Protein AF-A0A2T4X0X0-F1 (afdb_monomer_lite)

Foldseek 3Di:
DVVVLVVVLVVCVVVVNVVVNVVSVVVVVVVVVVVVVVVVVVVVVVVVVVLVVVVLVLLVVLLVLLLVLLVLLVVLLVLLVLLLVLLVVPVVDQFDLVCCDDPNNPSVVCSLQDADAGARDLVSLVVVVPRPRQDVPRCPVLNVLSVVLVVLNVQLNVLSVVLVVLNVVVLVVCVVPDPCSCCCVPVVDHDPVNSCCSRPPVVSVVSSVVNSVSSLSNSQSSQVNLVSSLVSSCVSCVVSVNNPDDDPCSNLQDDDDDLVRLLVPAAKWAFPDDDPDPPDDPQFDFGIKGWDADPVRFIKMWTAHPNDIDIDTCGSNQVVQADDDPQKGWADWDADPVRDIDRDDGRRPTGIIGGPDRD

Sequence (359 aa):
MIKFFRHIRRSLINENKMGKYFKYAIGEIILVVIGILIALQINNWNEQRKMDNTTKLILKQIQLDILSNIETTEIAKEVYNERDSIFWSMKQKELTLDDFSGLKGRPFRRAIITFNNFNMTDRGFQSLKSHPGLRPGELADITKDLEILEEYSFMFNKIDQQIKDNQEKHFEYLRTNFDWFSSQYWKGEISEEELKFYAYNPRLKNFIARKSNLFREALYSGEDYVLKSKQIYKKIDEELGQKNQELPKSIYNEIDLTQSEKQAFTGTYQLHYAPPLNRIDRNSSVDSLIISLDDKSKLKYKKFVNEKIYEFDLNPIEKNLLESIDNYVRVHLSIDENGFLKLKDFIGIPYLFKKVSHD

Structure (mmCIF, N/CA/C/O backbone):
data_AF-A0A2T4X0X0-F1
#
_entry.id   AF-A0A2T4X0X0-F1
#
loop_
_atom_site.group_PDB
_atom_site.id
_atom_site.type_symbol
_atom_site.label_atom_id
_atom_site.label_alt_id
_atom_site.label_comp_id
_atom_site.label_asym_id
_atom_site.label_entity_id
_atom_site.label_seq_id
_atom_site.pdbx_PDB_ins_code
_atom_site.Cartn_x
_atom_site.Cartn_y
_atom_site.Cartn_z
_atom_site.occupancy
_atom_site.B_iso_or_equiv
_atom_site.auth_seq_id
_atom_site.auth_comp_id
_atom_site.auth_asym_id
_atom_site.auth_atom_id
_atom_site.pdbx_PDB_model_num
ATOM 1 N N . MET A 1 1 ? -23.410 7.518 60.228 1.00 59.34 1 MET A N 1
ATOM 2 C CA . MET A 1 1 ? -24.610 6.648 60.178 1.00 59.34 1 MET A CA 1
ATOM 3 C C . MET A 1 1 ? -24.604 5.505 61.198 1.00 59.34 1 MET A C 1
ATOM 5 O O . MET A 1 1 ? -25.620 5.317 61.849 1.00 59.34 1 MET A O 1
ATOM 9 N N . ILE A 1 2 ? -23.483 4.817 61.453 1.00 64.81 2 ILE A N 1
ATOM 10 C CA . ILE A 1 2 ? -23.427 3.663 62.386 1.00 64.81 2 ILE A CA 1
ATOM 11 C C . ILE A 1 2 ? -23.855 3.991 63.835 1.00 64.81 2 ILE A C 1
ATOM 13 O O . ILE A 1 2 ? -24.514 3.183 64.482 1.00 64.81 2 ILE A O 1
ATOM 17 N N . LYS A 1 3 ? -23.538 5.183 64.369 1.00 68.44 3 LYS A N 1
ATOM 18 C CA . LYS A 1 3 ? -23.854 5.529 65.775 1.00 68.44 3 LYS A CA 1
ATOM 19 C C . LYS A 1 3 ? -25.358 5.682 66.059 1.00 68.44 3 LYS A C 1
ATOM 21 O O . LYS A 1 3 ? -25.774 5.371 67.171 1.00 68.44 3 LYS A O 1
ATOM 26 N N . PHE A 1 4 ? -26.145 6.122 65.074 1.00 72.69 4 PHE A N 1
ATOM 27 C CA . PHE A 1 4 ? -27.585 6.374 65.216 1.00 72.69 4 PHE A CA 1
ATOM 28 C C . PHE A 1 4 ? -28.379 5.060 65.243 1.00 72.69 4 PHE A C 1
ATOM 30 O O . PHE A 1 4 ? -29.086 4.781 66.210 1.00 72.69 4 PHE A O 1
ATOM 37 N N . PHE A 1 5 ? -28.145 4.178 64.265 1.00 69.56 5 PHE A N 1
ATOM 38 C CA . PHE A 1 5 ? -28.745 2.838 64.235 1.00 69.56 5 PHE A CA 1
ATOM 39 C C . PHE A 1 5 ? -28.283 1.953 65.406 1.00 69.56 5 PHE A C 1
ATOM 41 O O . PHE A 1 5 ? -29.070 1.177 65.951 1.00 69.56 5 PHE A O 1
ATOM 48 N N . ARG A 1 6 ? -27.042 2.136 65.884 1.00 77.56 6 ARG A N 1
ATOM 49 C CA . ARG A 1 6 ? -26.536 1.480 67.103 1.00 77.56 6 ARG A CA 1
ATOM 50 C C . ARG A 1 6 ? -27.290 1.906 68.368 1.00 77.56 6 ARG A C 1
ATOM 52 O O . ARG A 1 6 ? -27.497 1.074 69.249 1.00 77.56 6 ARG A O 1
ATOM 59 N N . HIS A 1 7 ? -27.688 3.176 68.473 1.00 79.50 7 HIS A N 1
ATOM 60 C CA . HIS A 1 7 ? -28.444 3.686 69.624 1.00 79.50 7 HIS A CA 1
ATOM 61 C C . HIS A 1 7 ? -29.860 3.094 69.667 1.00 79.50 7 HIS A C 1
ATOM 63 O O . HIS A 1 7 ? -30.297 2.615 70.712 1.00 79.50 7 HIS A O 1
ATOM 69 N N . ILE A 1 8 ? -30.523 3.025 68.509 1.00 77.62 8 ILE A N 1
ATOM 70 C CA . ILE A 1 8 ? -31.866 2.443 68.356 1.00 77.62 8 ILE A CA 1
ATOM 71 C C . ILE A 1 8 ? -31.857 0.941 68.681 1.00 77.62 8 ILE A C 1
ATOM 73 O O . ILE A 1 8 ? -32.715 0.464 69.420 1.00 77.62 8 ILE A O 1
ATOM 77 N N . ARG A 1 9 ? -30.849 0.190 68.212 1.00 71.00 9 ARG A N 1
ATOM 78 C CA . ARG A 1 9 ? -30.711 -1.241 68.540 1.00 71.00 9 ARG A CA 1
ATOM 79 C C . ARG A 1 9 ? -30.522 -1.495 70.036 1.00 71.00 9 ARG A C 1
ATOM 81 O O . ARG A 1 9 ? -31.157 -2.398 70.571 1.00 71.00 9 ARG A O 1
ATOM 88 N N . ARG A 1 10 ? -29.694 -0.692 70.716 1.00 74.81 10 ARG A N 1
ATOM 89 C CA . ARG A 1 10 ? -29.503 -0.801 72.174 1.00 74.81 10 ARG A CA 1
ATOM 90 C C . ARG A 1 10 ? -30.784 -0.499 72.955 1.00 74.81 10 ARG A C 1
ATOM 92 O O . ARG A 1 10 ? -31.098 -1.238 73.878 1.00 74.81 10 ARG A O 1
ATOM 99 N N . SER A 1 11 ? -31.538 0.530 72.563 1.00 75.19 11 SER A N 1
ATOM 100 C CA . SER A 1 11 ? -32.837 0.848 73.180 1.00 75.19 11 SER A CA 1
ATOM 101 C C . SER A 1 11 ? -33.857 -0.287 72.993 1.00 75.19 11 SER A C 1
ATOM 103 O O . SER A 1 11 ? -34.500 -0.687 73.957 1.00 75.19 11 SER A O 1
ATOM 105 N N . LEU A 1 12 ? -33.944 -0.888 71.799 1.00 74.31 12 LEU A N 1
ATOM 106 C CA . LEU A 1 12 ? -34.894 -1.976 71.517 1.00 74.31 12 LEU A CA 1
ATOM 107 C C . LEU A 1 12 ? -34.575 -3.292 72.248 1.00 74.31 12 LEU A C 1
ATOM 109 O O . LEU A 1 12 ? -35.502 -4.032 72.585 1.00 74.31 12 LEU A O 1
ATOM 113 N N . ILE A 1 13 ? -33.291 -3.579 72.499 1.00 74.00 13 ILE A N 1
ATOM 114 C CA . ILE A 1 13 ? -32.856 -4.714 73.332 1.00 74.00 13 ILE A CA 1
ATOM 115 C C . ILE A 1 13 ? -33.205 -4.461 74.803 1.00 74.00 13 ILE A C 1
ATOM 117 O O . ILE A 1 13 ? -33.761 -5.345 75.450 1.00 74.00 13 ILE A O 1
ATOM 121 N N . ASN A 1 14 ? -32.943 -3.252 75.312 1.00 75.62 14 ASN A N 1
ATOM 122 C CA . ASN A 1 14 ? -33.255 -2.878 76.697 1.00 75.62 14 ASN A CA 1
ATOM 123 C C . ASN A 1 14 ? -34.766 -2.899 76.998 1.00 75.62 14 ASN A C 1
ATOM 125 O O . ASN A 1 14 ? -35.160 -3.072 78.145 1.00 75.62 14 ASN A O 1
ATOM 129 N N . GLU A 1 15 ? -35.611 -2.763 75.973 1.00 80.56 15 GLU A N 1
ATOM 130 C CA . GLU A 1 15 ? -37.074 -2.839 76.080 1.00 80.56 15 GLU A CA 1
ATOM 131 C C . GLU A 1 15 ? -37.657 -4.250 75.824 1.00 80.56 15 GLU A C 1
ATOM 133 O O . GLU A 1 15 ? -38.873 -4.384 75.684 1.00 80.56 15 GLU A O 1
ATOM 138 N N . ASN A 1 16 ? -36.838 -5.311 75.731 1.00 76.12 16 ASN A N 1
ATOM 139 C CA . ASN A 1 16 ? -37.267 -6.698 75.445 1.00 76.12 16 ASN A CA 1
ATOM 140 C C . ASN A 1 16 ? -38.021 -6.894 74.101 1.00 76.12 16 ASN A C 1
ATOM 142 O O . ASN A 1 16 ? -38.719 -7.889 73.889 1.00 76.12 16 ASN A O 1
ATOM 146 N N . LYS A 1 17 ? -37.867 -5.979 73.132 1.00 77.00 17 LYS A N 1
ATOM 147 C CA . LYS A 1 17 ? -38.588 -5.991 71.839 1.00 77.00 17 LYS A CA 1
ATOM 148 C C . LYS A 1 17 ? -37.818 -6.734 70.736 1.00 77.00 17 LYS A C 1
ATOM 150 O O . LYS A 1 17 ? -37.542 -6.173 69.671 1.00 77.00 17 LYS A O 1
ATOM 155 N N . MET A 1 18 ? -37.523 -8.020 70.947 1.00 75.38 18 MET A N 1
ATOM 156 C CA . MET A 1 18 ? -36.691 -8.827 70.032 1.00 75.38 18 MET A CA 1
ATOM 157 C C . MET A 1 18 ? -37.214 -8.882 68.583 1.00 75.38 18 MET A C 1
ATOM 159 O O . MET A 1 18 ? -36.437 -8.735 67.641 1.00 75.38 18 MET A O 1
ATOM 163 N N . GLY A 1 19 ? -38.530 -8.987 68.365 1.00 77.94 19 GLY A N 1
ATOM 164 C CA . GLY A 1 19 ? -39.105 -9.001 67.008 1.00 77.94 19 GLY A CA 1
ATOM 165 C C . GLY A 1 19 ? -38.913 -7.692 66.224 1.00 77.94 19 GLY A C 1
ATOM 166 O O . GLY A 1 19 ? -38.758 -7.715 65.003 1.00 77.94 19 GLY A O 1
ATOM 167 N N . LYS A 1 20 ? -38.876 -6.538 66.909 1.00 77.75 20 LYS A N 1
ATOM 168 C CA . LYS A 1 20 ? -38.552 -5.247 66.276 1.00 77.75 20 LYS A CA 1
ATOM 169 C C . LYS A 1 20 ? -37.051 -5.144 66.015 1.00 77.75 20 LYS A C 1
ATOM 171 O O . LYS A 1 20 ? -36.667 -4.724 64.929 1.00 77.75 20 LYS A O 1
ATOM 176 N N . TYR A 1 21 ? -36.220 -5.592 66.956 1.00 79.19 21 TYR A N 1
ATOM 177 C CA . TYR A 1 21 ? -34.764 -5.630 66.799 1.00 79.19 21 TYR A CA 1
ATOM 178 C C . TYR A 1 21 ? -34.325 -6.358 65.515 1.00 79.19 21 TYR A C 1
ATOM 180 O O . TYR A 1 21 ? -33.552 -5.794 64.741 1.00 79.19 21 TYR A O 1
ATOM 188 N N . PHE A 1 22 ? -34.875 -7.546 65.230 1.00 79.00 22 PHE A N 1
ATOM 189 C CA . PHE A 1 22 ? -34.547 -8.292 64.007 1.00 79.00 22 PHE A CA 1
ATOM 190 C C . PHE A 1 22 ? -34.930 -7.543 62.722 1.00 79.00 22 PHE A C 1
ATOM 192 O O . PHE A 1 22 ? -34.120 -7.474 61.800 1.00 79.00 22 PHE A O 1
ATOM 199 N N . LYS A 1 23 ? -36.110 -6.908 62.667 1.00 81.56 23 LYS A N 1
ATOM 200 C CA . LYS A 1 23 ? -36.529 -6.096 61.506 1.00 81.56 23 LYS A CA 1
ATOM 201 C C . LYS A 1 23 ? -35.576 -4.922 61.249 1.00 81.56 23 LYS A C 1
ATOM 203 O O . LYS A 1 23 ? -35.214 -4.672 60.103 1.00 81.56 23 LYS A O 1
ATOM 208 N N . TYR A 1 24 ? -35.134 -4.237 62.307 1.00 79.69 24 TYR A N 1
ATOM 209 C CA . TYR A 1 24 ? -34.181 -3.127 62.189 1.00 79.69 24 TYR A CA 1
ATOM 210 C C . TYR A 1 24 ? -32.767 -3.595 61.811 1.00 79.69 24 TYR A C 1
ATOM 212 O O . TYR A 1 24 ? -32.110 -2.934 61.010 1.00 79.69 24 TYR A O 1
ATOM 220 N N . ALA A 1 25 ? -32.302 -4.735 62.333 1.00 81.75 25 ALA A N 1
ATOM 221 C CA . ALA A 1 25 ? -31.001 -5.302 61.975 1.00 81.75 25 ALA A CA 1
ATOM 222 C C . ALA A 1 25 ? -30.950 -5.763 60.506 1.00 81.75 25 ALA A C 1
ATOM 224 O O . ALA A 1 25 ? -29.966 -5.499 59.819 1.00 81.75 25 ALA A O 1
ATOM 225 N N . ILE A 1 26 ? -32.025 -6.383 60.003 1.00 85.00 26 ILE A N 1
ATOM 226 C CA . ILE A 1 26 ? -32.155 -6.757 58.585 1.00 85.00 26 ILE A CA 1
ATOM 227 C C . ILE A 1 26 ? -32.180 -5.506 57.699 1.00 85.00 26 ILE A C 1
ATOM 229 O O . ILE A 1 26 ? -31.478 -5.461 56.692 1.00 85.00 26 ILE A O 1
ATOM 233 N N . GLY A 1 27 ? -32.922 -4.465 58.095 1.00 87.69 27 GLY A N 1
ATOM 234 C CA . GLY A 1 27 ? -32.941 -3.189 57.374 1.00 87.69 27 GLY A CA 1
ATOM 235 C C . GLY A 1 27 ? -31.556 -2.542 57.258 1.00 87.69 27 GLY A C 1
ATOM 236 O O . GLY A 1 27 ? -31.206 -2.036 56.197 1.00 87.69 27 GLY A O 1
ATOM 237 N N . GLU A 1 28 ? -30.735 -2.609 58.311 1.00 86.94 28 GLU A N 1
ATOM 238 C CA . GLU A 1 28 ? -29.360 -2.094 58.287 1.00 86.94 28 GLU A CA 1
ATOM 239 C C . GLU A 1 28 ? -28.445 -2.906 57.363 1.00 86.94 28 GLU A C 1
ATOM 241 O O . GLU A 1 28 ? -27.677 -2.316 56.607 1.00 86.94 28 GLU A O 1
ATOM 246 N N . ILE A 1 29 ? -28.560 -4.238 57.364 1.00 89.31 29 ILE A N 1
ATOM 247 C CA . ILE A 1 29 ? -27.811 -5.100 56.438 1.00 89.31 29 ILE A CA 1
ATOM 248 C C . ILE A 1 29 ? -28.192 -4.776 54.991 1.00 89.31 29 ILE A C 1
ATOM 250 O O . ILE A 1 29 ? -27.305 -4.565 54.171 1.00 89.31 29 ILE A O 1
ATOM 254 N N . ILE A 1 30 ? -29.488 -4.668 54.681 1.00 90.19 30 ILE A N 1
ATOM 255 C CA . ILE A 1 30 ? -29.965 -4.323 53.333 1.00 90.19 30 ILE A CA 1
ATOM 256 C C . ILE A 1 30 ? -29.426 -2.954 52.900 1.00 90.19 30 ILE A C 1
ATOM 258 O O . ILE A 1 30 ? -28.953 -2.808 51.776 1.00 90.19 30 ILE A O 1
ATOM 262 N N . LEU A 1 31 ? -29.433 -1.960 53.792 1.00 90.12 31 LEU A N 1
ATOM 263 C CA . LEU A 1 31 ? -28.952 -0.610 53.490 1.00 90.12 31 LEU A CA 1
ATOM 264 C C . LEU A 1 31 ? -27.431 -0.577 53.256 1.00 90.12 31 LEU A C 1
ATOM 266 O O . LEU A 1 31 ? -26.963 0.106 52.346 1.00 90.12 31 LEU A O 1
ATOM 270 N N . VAL A 1 32 ? -26.659 -1.358 54.021 1.00 90.56 32 VAL A N 1
ATOM 271 C CA . VAL A 1 32 ? -25.215 -1.545 53.796 1.00 90.56 32 VAL A CA 1
ATOM 272 C C . VAL A 1 32 ? -24.950 -2.273 52.477 1.00 90.56 32 VAL A C 1
ATOM 274 O O . VAL A 1 32 ? -24.091 -1.837 51.716 1.00 90.56 32 VAL A O 1
ATOM 277 N N . VAL A 1 33 ? -25.703 -3.334 52.171 1.00 93.69 33 VAL A N 1
ATOM 278 C CA . VAL A 1 33 ? -25.581 -4.084 50.911 1.00 93.69 33 VAL A CA 1
ATOM 279 C C . VAL A 1 33 ? -25.879 -3.181 49.714 1.00 93.69 33 VAL A C 1
ATOM 281 O O . VAL A 1 33 ? -25.082 -3.150 48.783 1.00 93.69 33 VAL A O 1
ATOM 284 N N . ILE A 1 34 ? -26.948 -2.379 49.754 1.00 95.31 34 ILE A N 1
ATOM 285 C CA . ILE A 1 34 ? -27.247 -1.383 48.709 1.00 95.31 34 ILE A CA 1
ATOM 286 C C . ILE A 1 34 ? -26.095 -0.378 48.571 1.00 95.31 34 ILE A C 1
ATOM 288 O O . ILE A 1 34 ? -25.681 -0.076 47.455 1.00 95.31 34 ILE A O 1
ATOM 292 N N . GLY A 1 35 ? -25.532 0.099 49.686 1.00 95.38 35 GLY A N 1
ATOM 293 C CA . GLY A 1 35 ? -24.374 0.995 49.669 1.00 95.38 35 GLY A CA 1
ATOM 294 C C . GLY A 1 35 ? -23.146 0.382 48.985 1.00 95.38 35 GLY A C 1
ATOM 295 O O . GLY A 1 35 ? -22.511 1.043 48.165 1.00 95.38 35 GLY A O 1
ATOM 296 N N . ILE A 1 36 ? -22.841 -0.888 49.272 1.00 94.50 36 ILE A N 1
ATOM 297 C CA . ILE A 1 36 ? -21.739 -1.628 48.635 1.00 94.50 36 ILE A CA 1
ATOM 298 C C . ILE A 1 36 ? -22.017 -1.834 47.143 1.00 94.50 36 ILE A C 1
ATOM 300 O O . ILE A 1 36 ? -21.128 -1.612 46.327 1.00 94.50 36 ILE A O 1
ATOM 304 N N . LEU A 1 37 ? -23.242 -2.212 46.771 1.00 95.56 37 LEU A N 1
ATOM 305 C CA . LEU A 1 37 ? -23.621 -2.417 45.371 1.00 95.56 37 LEU A CA 1
ATOM 306 C C . LEU A 1 37 ? -23.513 -1.126 44.554 1.00 95.56 37 LEU A C 1
ATOM 308 O O . LEU A 1 37 ? -22.981 -1.161 43.448 1.00 95.56 37 LEU A O 1
ATOM 312 N N . ILE A 1 38 ? -23.945 0.015 45.102 1.00 94.56 38 ILE A N 1
ATOM 313 C CA . ILE A 1 38 ? -23.790 1.322 44.448 1.00 94.56 38 ILE A CA 1
ATOM 314 C C . ILE A 1 38 ? -22.306 1.688 44.324 1.00 94.56 38 ILE A C 1
ATOM 316 O O . ILE A 1 38 ? -21.875 2.127 43.261 1.00 94.56 38 ILE A O 1
ATOM 320 N N . ALA A 1 39 ? -21.504 1.482 45.375 1.00 94.38 39 ALA A N 1
ATOM 321 C CA . ALA A 1 39 ? -20.067 1.752 45.328 1.00 94.38 39 ALA A CA 1
ATOM 322 C C . ALA A 1 39 ? -19.354 0.898 44.262 1.00 94.38 39 ALA A C 1
ATOM 324 O O . ALA A 1 39 ? -18.554 1.425 43.489 1.00 94.38 39 ALA A O 1
ATOM 325 N N . LEU A 1 40 ? -19.694 -0.392 44.175 1.00 94.56 40 LEU A N 1
ATOM 326 C CA . LEU A 1 40 ? -19.205 -1.296 43.132 1.00 94.56 40 LEU A CA 1
ATOM 327 C C . LEU A 1 40 ? -19.662 -0.850 41.740 1.00 94.56 40 LEU A C 1
ATOM 329 O O . LEU A 1 40 ? -18.848 -0.805 40.824 1.00 94.56 40 LEU A O 1
ATOM 333 N N . GLN A 1 41 ? -20.930 -0.465 41.572 1.00 91.06 41 GLN A N 1
ATOM 334 C CA . GLN A 1 41 ? -21.437 0.036 40.291 1.00 91.06 41 GLN A CA 1
ATOM 335 C C . GLN A 1 41 ? -20.723 1.312 39.839 1.00 91.06 41 GLN A C 1
ATOM 337 O O . GLN A 1 41 ? -20.354 1.411 38.672 1.00 91.06 41 GLN A O 1
ATOM 342 N N . ILE A 1 42 ? -20.481 2.265 40.744 1.00 93.69 42 ILE A N 1
ATOM 343 C CA . ILE A 1 42 ? -19.739 3.495 40.430 1.00 93.69 42 ILE A CA 1
ATOM 344 C C . ILE A 1 42 ? -1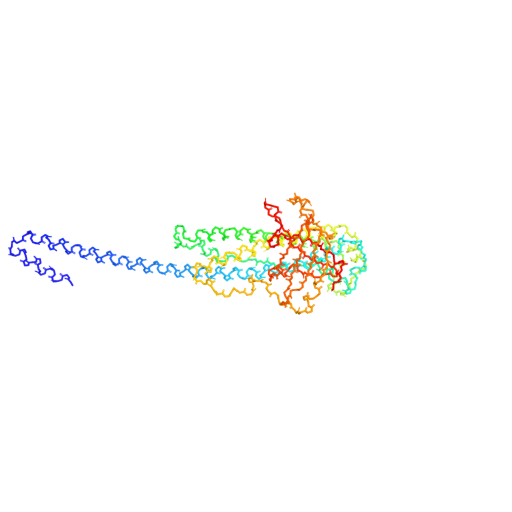8.297 3.166 40.030 1.00 93.69 42 ILE A C 1
ATOM 346 O O . ILE A 1 42 ? -17.798 3.733 39.057 1.00 93.69 42 ILE A O 1
ATOM 350 N N . ASN A 1 43 ? -17.634 2.248 40.743 1.00 92.31 43 ASN A N 1
ATOM 351 C CA . ASN A 1 43 ? -16.279 1.827 40.391 1.00 92.31 43 ASN A CA 1
ATOM 352 C C . ASN A 1 43 ? -16.238 1.172 39.003 1.00 92.31 43 ASN A C 1
ATOM 354 O O . ASN A 1 43 ? -15.465 1.605 38.151 1.00 92.31 43 ASN A O 1
ATOM 358 N N . ASN A 1 44 ? -17.141 0.224 38.743 1.00 89.88 44 ASN A N 1
ATOM 359 C CA . ASN A 1 44 ? -17.243 -0.462 37.454 1.00 89.88 44 ASN A CA 1
ATOM 360 C C . ASN A 1 44 ? -17.570 0.513 36.311 1.00 89.88 44 ASN A C 1
ATOM 362 O O . ASN A 1 44 ? -17.025 0.393 35.218 1.00 89.88 44 ASN A O 1
ATOM 366 N N . TRP A 1 45 ? -18.429 1.511 36.548 1.00 89.88 45 TRP A N 1
ATOM 367 C CA . TRP A 1 45 ? -18.739 2.539 35.551 1.00 89.88 45 TRP A CA 1
ATOM 368 C C . TRP A 1 45 ? -17.533 3.436 35.246 1.00 89.88 45 TRP A C 1
ATOM 370 O O . TRP A 1 45 ? -17.281 3.765 34.087 1.00 89.88 45 TRP A O 1
ATOM 380 N N . ASN A 1 46 ? -16.758 3.809 36.267 1.00 89.94 46 ASN A N 1
ATOM 381 C CA . ASN A 1 46 ? -15.538 4.592 36.085 1.00 89.94 46 ASN A CA 1
ATOM 382 C C . ASN A 1 46 ? -14.446 3.799 35.345 1.00 89.94 46 ASN A C 1
ATOM 384 O O . ASN A 1 46 ? -13.769 4.355 34.482 1.00 89.94 46 ASN A O 1
ATOM 388 N N . GLU A 1 47 ? -14.283 2.512 35.658 1.00 88.12 47 GLU A N 1
ATOM 389 C CA . GLU A 1 47 ? -13.389 1.606 34.926 1.00 88.12 47 GLU A CA 1
ATOM 390 C C . GLU A 1 47 ? -13.817 1.472 33.464 1.00 88.12 47 GLU A C 1
ATOM 392 O O . GLU A 1 47 ? -12.994 1.691 32.574 1.00 88.12 47 GLU A O 1
ATOM 397 N N . GLN A 1 48 ? -15.112 1.256 33.209 1.00 86.06 48 GLN A N 1
ATOM 398 C CA . GLN A 1 48 ? -15.628 1.179 31.845 1.00 86.06 48 GLN A CA 1
ATOM 399 C C . GLN A 1 48 ? -15.387 2.474 31.067 1.00 86.06 48 GLN A C 1
ATOM 401 O O . GLN A 1 48 ? -14.882 2.437 29.953 1.00 86.06 48 GLN A O 1
ATOM 406 N N . ARG A 1 49 ? -15.658 3.638 31.667 1.00 87.94 49 ARG A N 1
ATOM 407 C CA . ARG A 1 49 ? -15.406 4.934 31.020 1.00 87.94 49 ARG A CA 1
ATOM 408 C C . ARG A 1 49 ? -13.931 5.115 30.645 1.00 87.94 49 ARG A C 1
ATOM 410 O O . ARG A 1 49 ? -13.628 5.725 29.619 1.00 87.94 49 ARG A O 1
ATOM 417 N N . LYS A 1 50 ? -13.003 4.643 31.484 1.00 87.69 50 LYS A N 1
ATOM 418 C CA . LYS A 1 50 ? -11.565 4.681 31.175 1.00 87.69 50 LYS A CA 1
ATOM 419 C C . LYS A 1 50 ? -11.235 3.769 29.997 1.00 87.69 50 LYS A C 1
ATOM 421 O O . LYS A 1 50 ? -10.526 4.221 29.103 1.00 87.69 50 LYS A O 1
ATOM 426 N N . MET A 1 51 ? -11.783 2.554 29.974 1.00 83.81 51 MET A N 1
ATOM 427 C CA . MET A 1 51 ? -11.626 1.620 28.856 1.00 83.81 51 MET A CA 1
ATOM 428 C C . MET A 1 51 ? -12.160 2.222 27.551 1.00 83.81 51 MET A C 1
ATOM 430 O O . MET A 1 51 ? -11.406 2.306 26.589 1.00 83.81 51 MET A O 1
ATOM 434 N N . ASP A 1 52 ? -13.381 2.767 27.544 1.00 84.94 52 ASP A N 1
ATOM 435 C CA . ASP A 1 52 ? -13.989 3.392 26.358 1.00 84.94 52 ASP A CA 1
ATOM 436 C C . ASP A 1 52 ? -13.126 4.541 25.805 1.00 84.94 52 ASP A C 1
ATOM 438 O O . ASP A 1 52 ? -12.957 4.699 24.594 1.00 84.94 52 ASP A O 1
ATOM 442 N N . ASN A 1 53 ? -12.548 5.361 26.691 1.00 87.75 53 ASN A N 1
ATOM 443 C CA . ASN A 1 53 ? -11.642 6.436 26.286 1.00 87.75 53 ASN A CA 1
ATOM 444 C C . ASN A 1 53 ? -10.354 5.889 25.659 1.00 87.75 53 ASN A C 1
ATOM 446 O O . ASN A 1 53 ? -9.890 6.436 24.658 1.00 87.75 53 ASN A O 1
ATOM 450 N N . THR A 1 54 ? -9.781 4.824 26.222 1.00 85.19 54 THR A N 1
ATOM 451 C CA . THR A 1 54 ? -8.608 4.161 25.644 1.00 85.19 54 THR A CA 1
ATOM 452 C C . THR A 1 54 ? -8.931 3.545 24.284 1.00 85.19 54 THR A C 1
ATOM 454 O O . THR A 1 54 ? -8.175 3.775 23.342 1.00 85.19 54 THR A O 1
ATOM 457 N N . THR A 1 55 ? -10.075 2.872 24.131 1.00 85.62 55 THR A N 1
ATOM 458 C CA . THR A 1 55 ? -10.545 2.337 22.843 1.00 85.62 55 THR A CA 1
ATOM 459 C C . THR A 1 55 ? -10.644 3.439 21.790 1.00 85.62 55 THR A C 1
ATOM 461 O O . THR A 1 55 ? -10.090 3.303 20.701 1.00 85.62 55 THR A O 1
ATOM 464 N N . LYS A 1 56 ? -11.248 4.589 22.121 1.00 88.31 56 LYS A N 1
ATOM 465 C CA . LYS A 1 56 ? -11.328 5.741 21.203 1.00 88.31 56 LYS A CA 1
ATOM 466 C C . LYS A 1 56 ? -9.957 6.278 20.794 1.00 88.31 56 LYS A C 1
ATOM 468 O O . LYS A 1 56 ? -9.787 6.693 19.650 1.00 88.31 56 LYS A O 1
ATOM 473 N N . LEU A 1 57 ? -8.985 6.301 21.707 1.00 87.44 57 LEU A N 1
ATOM 474 C CA . LEU A 1 57 ? -7.616 6.718 21.386 1.00 87.44 57 LEU A CA 1
ATOM 475 C C . LEU A 1 57 ? -6.932 5.726 20.439 1.00 87.44 57 LEU A C 1
ATOM 477 O O . LEU A 1 57 ? -6.294 6.157 19.483 1.00 87.44 57 LEU A O 1
ATOM 481 N N . ILE A 1 58 ? -7.108 4.421 20.663 1.00 87.19 58 ILE A N 1
ATOM 482 C CA . ILE A 1 58 ? -6.572 3.376 19.780 1.00 87.19 58 ILE A CA 1
ATOM 483 C C . ILE A 1 58 ? -7.202 3.476 18.387 1.00 87.19 58 ILE A C 1
ATOM 485 O O . ILE A 1 58 ? -6.481 3.494 17.396 1.00 87.19 58 ILE A O 1
ATOM 489 N N . LEU A 1 59 ? -8.527 3.617 18.296 1.00 89.00 59 LEU A N 1
ATOM 490 C CA . LEU A 1 59 ? -9.240 3.788 17.026 1.00 89.00 59 LEU A CA 1
ATOM 491 C C . LEU A 1 59 ? -8.736 5.003 16.229 1.00 89.00 59 LEU A C 1
ATOM 493 O O . LEU A 1 59 ? -8.500 4.901 15.026 1.00 89.00 59 LEU A O 1
ATOM 497 N N . LYS A 1 60 ? -8.487 6.131 16.903 1.00 88.69 60 LYS A N 1
ATOM 498 C CA . LYS A 1 60 ? -7.876 7.314 16.276 1.00 88.69 60 LYS A CA 1
ATOM 499 C C . LYS A 1 60 ? -6.444 7.061 15.812 1.00 88.69 60 LYS A C 1
ATOM 501 O O . LYS A 1 60 ? -6.066 7.524 14.741 1.00 88.69 60 LYS A O 1
ATOM 506 N N . GLN A 1 61 ? -5.648 6.323 16.586 1.00 86.31 61 GLN A N 1
ATOM 507 C CA . GLN A 1 61 ? -4.303 5.936 16.159 1.00 86.31 61 GLN A CA 1
ATOM 508 C C . GLN A 1 61 ? -4.351 5.054 14.906 1.00 86.31 61 GLN A C 1
ATOM 510 O O . GLN A 1 61 ? -3.579 5.275 13.980 1.00 86.31 61 GLN A O 1
ATOM 515 N N . ILE A 1 62 ? -5.291 4.107 14.838 1.00 88.69 62 ILE A N 1
ATOM 516 C CA . ILE A 1 62 ? -5.500 3.265 13.652 1.00 88.69 62 ILE A CA 1
ATOM 517 C C . ILE A 1 62 ? -5.871 4.118 12.436 1.00 88.69 62 ILE A C 1
ATOM 519 O O . ILE A 1 62 ? -5.329 3.896 11.358 1.00 88.69 62 ILE A O 1
ATOM 523 N N . GLN A 1 63 ? -6.751 5.112 12.592 1.00 88.88 63 GLN A N 1
ATOM 524 C CA . GLN A 1 63 ? -7.072 6.054 11.515 1.00 88.88 63 GLN A CA 1
ATOM 525 C C . GLN A 1 63 ? -5.825 6.793 11.006 1.00 88.88 63 GLN A C 1
ATOM 527 O O . GLN A 1 63 ? -5.631 6.881 9.796 1.00 88.88 63 GLN A O 1
ATOM 532 N N . LEU A 1 64 ? -4.962 7.286 11.900 1.00 87.06 64 LEU A N 1
ATOM 533 C CA . LEU A 1 64 ? -3.713 7.957 11.515 1.00 87.06 64 LEU A CA 1
ATOM 534 C C . LEU A 1 64 ? -2.755 7.021 10.767 1.00 87.06 64 LEU A C 1
ATOM 536 O O . LEU A 1 64 ? -2.190 7.412 9.745 1.00 87.06 64 LEU A O 1
ATOM 540 N N . ASP A 1 65 ? -2.608 5.785 11.240 1.00 87.44 65 ASP A N 1
ATOM 541 C CA . ASP A 1 65 ? -1.754 4.787 10.596 1.00 87.44 65 ASP A CA 1
ATOM 542 C C . ASP A 1 65 ? -2.288 4.410 9.208 1.00 87.44 65 ASP A C 1
ATOM 544 O O . ASP A 1 65 ? -1.524 4.360 8.244 1.00 87.44 65 ASP A O 1
ATOM 548 N N . ILE A 1 66 ? -3.608 4.228 9.079 1.00 87.50 66 ILE A N 1
ATOM 549 C CA . ILE A 1 66 ? -4.282 4.010 7.794 1.00 87.50 66 ILE A CA 1
ATOM 550 C C . ILE A 1 66 ? -3.964 5.147 6.818 1.00 87.50 66 ILE A C 1
ATOM 552 O O . ILE A 1 66 ? -3.584 4.879 5.681 1.00 87.50 66 ILE A O 1
ATOM 556 N N . LEU A 1 67 ? -4.094 6.407 7.240 1.00 86.44 67 LEU A N 1
ATOM 557 C CA . LEU A 1 67 ? -3.833 7.555 6.367 1.00 86.44 67 LEU A CA 1
ATOM 558 C C . LEU A 1 67 ? -2.379 7.589 5.888 1.00 86.44 67 LEU A C 1
ATOM 560 O O . LEU A 1 67 ? -2.136 7.772 4.696 1.00 86.44 67 LEU A O 1
ATOM 564 N N . SER A 1 68 ? -1.429 7.375 6.801 1.00 86.00 68 SER A N 1
ATOM 565 C CA . SER A 1 68 ? 0.003 7.363 6.481 1.00 86.00 68 SER A CA 1
ATOM 566 C C . SER A 1 68 ? 0.373 6.225 5.525 1.00 86.00 68 SER A C 1
ATOM 568 O O . SER A 1 68 ? 1.159 6.415 4.591 1.00 86.00 68 SER A O 1
ATOM 570 N N . ASN A 1 69 ? -0.214 5.044 5.718 1.00 87.88 69 ASN A N 1
ATOM 571 C CA . ASN A 1 69 ? 0.032 3.917 4.831 1.00 87.88 69 ASN A CA 1
ATOM 572 C C . ASN A 1 69 ? -0.645 4.096 3.471 1.00 87.88 69 ASN A C 1
ATOM 574 O O . ASN A 1 69 ? -0.029 3.749 2.468 1.00 87.88 69 ASN A O 1
ATOM 578 N N . ILE A 1 70 ? -1.862 4.655 3.404 1.00 84.50 70 ILE A N 1
ATOM 579 C CA . ILE A 1 70 ? -2.504 5.005 2.125 1.00 84.50 70 ILE A CA 1
ATOM 580 C C . ILE A 1 70 ? -1.580 5.932 1.334 1.00 84.50 70 ILE A C 1
ATOM 582 O O . ILE A 1 70 ? -1.263 5.619 0.193 1.00 84.50 70 ILE A O 1
ATOM 586 N N . GLU A 1 71 ? -1.087 7.013 1.944 1.00 83.50 71 GLU A N 1
ATOM 587 C CA . GLU A 1 71 ? -0.170 7.954 1.288 1.00 83.50 71 GLU A CA 1
ATOM 588 C C . GLU A 1 71 ? 1.084 7.247 0.750 1.00 83.50 71 GLU A C 1
ATOM 590 O O . GLU A 1 71 ? 1.423 7.376 -0.425 1.00 83.50 71 GLU A O 1
ATOM 595 N N . THR A 1 72 ? 1.727 6.422 1.580 1.00 84.94 72 THR A N 1
ATOM 596 C CA . THR A 1 72 ? 2.911 5.643 1.178 1.00 84.94 72 THR A CA 1
ATOM 597 C C . THR A 1 72 ? 2.608 4.702 0.008 1.00 84.94 72 THR A C 1
ATOM 599 O O . THR A 1 72 ? 3.413 4.566 -0.914 1.00 84.94 72 THR A O 1
ATOM 602 N N . THR A 1 73 ? 1.439 4.061 0.033 1.00 83.94 73 THR A N 1
ATOM 603 C CA . THR A 1 73 ? 1.004 3.107 -0.995 1.00 83.94 73 THR A CA 1
ATOM 604 C C . THR A 1 73 ? 0.699 3.801 -2.313 1.00 83.94 73 THR A C 1
ATOM 606 O O . THR A 1 73 ? 1.048 3.284 -3.369 1.00 83.94 73 THR A O 1
ATOM 609 N N . GLU A 1 74 ? 0.074 4.975 -2.275 1.00 79.75 74 GLU A N 1
ATOM 610 C CA . GLU A 1 74 ? -0.239 5.737 -3.484 1.00 79.75 74 GLU A CA 1
ATOM 611 C C . GLU A 1 74 ? 1.023 6.250 -4.172 1.00 79.75 74 GLU A C 1
ATOM 613 O O . GLU A 1 74 ? 1.185 6.028 -5.371 1.00 79.75 74 GLU A O 1
ATOM 618 N N . ILE A 1 75 ? 1.983 6.785 -3.411 1.00 80.50 75 ILE A N 1
ATOM 619 C CA . ILE A 1 75 ? 3.297 7.164 -3.954 1.00 80.50 75 ILE A CA 1
ATOM 620 C C . ILE A 1 75 ? 3.976 5.949 -4.609 1.00 80.50 75 ILE A C 1
ATOM 622 O O . ILE A 1 75 ? 4.578 6.056 -5.681 1.00 80.50 75 ILE A O 1
ATOM 626 N N . ALA A 1 76 ? 3.879 4.772 -3.985 1.00 84.19 76 ALA A N 1
ATOM 627 C CA . ALA A 1 76 ? 4.433 3.547 -4.551 1.00 84.19 76 ALA A CA 1
ATOM 628 C C . ALA A 1 76 ? 3.781 3.175 -5.884 1.00 84.19 76 ALA A C 1
ATOM 630 O O . ALA A 1 76 ? 4.476 2.890 -6.864 1.00 84.19 76 ALA A O 1
ATOM 631 N N . LYS A 1 77 ? 2.448 3.217 -5.931 1.00 80.12 77 LYS A N 1
ATOM 632 C CA . LYS A 1 77 ? 1.666 2.911 -7.128 1.00 80.12 77 LYS A CA 1
ATOM 633 C C . LYS A 1 77 ? 1.984 3.870 -8.272 1.00 80.12 77 LYS A C 1
ATOM 635 O O . LYS A 1 77 ? 2.195 3.393 -9.382 1.00 80.12 77 LYS A O 1
ATOM 640 N N . GLU A 1 78 ? 2.095 5.171 -8.018 1.00 74.38 78 GLU A N 1
ATOM 641 C CA . GLU A 1 78 ? 2.501 6.161 -9.031 1.00 74.38 78 GLU A CA 1
ATOM 642 C C . GLU A 1 78 ? 3.861 5.803 -9.648 1.00 74.38 78 GLU A C 1
ATOM 644 O O . GLU A 1 78 ? 3.998 5.679 -10.866 1.00 74.38 78 GLU A O 1
ATOM 649 N N . VAL A 1 79 ? 4.861 5.512 -8.809 1.00 78.19 79 VAL A N 1
ATOM 650 C CA . VAL A 1 79 ? 6.204 5.131 -9.276 1.00 78.19 79 VAL A CA 1
ATOM 651 C C . VAL A 1 79 ? 6.187 3.831 -10.085 1.00 78.19 79 VAL A C 1
ATOM 653 O O . VAL A 1 79 ? 6.903 3.703 -11.085 1.00 78.19 79 VAL A O 1
ATOM 656 N N . TYR A 1 80 ? 5.414 2.830 -9.662 1.00 80.50 80 TYR A N 1
ATOM 657 C CA . TYR A 1 80 ? 5.304 1.575 -10.405 1.00 80.50 80 TYR A CA 1
ATOM 658 C C . TYR A 1 80 ? 4.541 1.745 -11.722 1.00 80.50 80 TYR A C 1
ATOM 660 O O . TYR A 1 80 ? 4.933 1.129 -12.714 1.00 80.50 80 TYR A O 1
ATOM 668 N N . ASN A 1 81 ? 3.509 2.593 -11.758 1.00 72.31 81 ASN A N 1
ATOM 669 C CA . ASN A 1 81 ? 2.754 2.921 -12.967 1.00 72.31 81 ASN A CA 1
ATOM 670 C C . ASN A 1 81 ? 3.633 3.600 -14.017 1.00 72.31 81 ASN A C 1
ATOM 672 O O . ASN A 1 81 ? 3.706 3.107 -15.146 1.00 72.31 81 ASN A O 1
ATOM 676 N N . GLU A 1 82 ? 4.368 4.650 -13.636 1.00 70.69 82 GLU A N 1
ATOM 677 C CA . GLU A 1 82 ? 5.283 5.364 -14.535 1.00 70.69 82 GLU A CA 1
ATOM 678 C C . GLU A 1 82 ? 6.280 4.384 -15.177 1.00 70.69 82 GLU A C 1
ATOM 680 O O . GLU A 1 82 ? 6.487 4.351 -16.396 1.00 70.69 82 GLU A O 1
ATOM 685 N N . ARG A 1 83 ? 6.871 3.508 -14.358 1.00 75.06 83 ARG A N 1
ATOM 686 C CA . ARG A 1 83 ? 7.870 2.539 -14.823 1.00 75.06 83 ARG A CA 1
ATOM 687 C C . ARG A 1 83 ? 7.275 1.419 -15.666 1.00 75.06 83 ARG A C 1
ATOM 689 O O . ARG A 1 83 ? 7.904 1.013 -16.645 1.00 75.06 83 ARG A O 1
ATOM 696 N N . ASP A 1 84 ? 6.100 0.907 -15.312 1.00 76.50 84 ASP A N 1
ATOM 697 C CA . ASP A 1 84 ? 5.415 -0.101 -16.122 1.00 76.50 84 ASP A CA 1
ATOM 698 C C . ASP A 1 84 ? 5.039 0.464 -17.496 1.00 76.50 84 ASP A C 1
ATOM 700 O O . ASP A 1 84 ? 5.223 -0.220 -18.501 1.00 76.50 84 ASP A O 1
ATOM 704 N N . SER A 1 85 ? 4.619 1.728 -17.564 1.00 71.56 85 SER A N 1
ATOM 705 C CA . SER A 1 85 ? 4.357 2.434 -18.818 1.00 71.56 85 SER A CA 1
ATOM 706 C C . SER A 1 85 ? 5.613 2.586 -19.686 1.00 71.56 85 SER A C 1
ATOM 708 O O . SER A 1 85 ? 5.581 2.309 -20.890 1.00 71.56 85 SER A O 1
ATOM 710 N N . ILE A 1 86 ? 6.756 2.925 -19.083 1.00 74.56 86 ILE A N 1
ATOM 711 C CA . ILE A 1 86 ? 8.048 2.946 -19.787 1.00 74.56 86 ILE A CA 1
ATOM 712 C C . ILE A 1 86 ? 8.390 1.549 -20.326 1.00 74.56 86 ILE A C 1
ATOM 714 O O . ILE A 1 86 ? 8.690 1.398 -21.512 1.00 74.56 86 ILE A O 1
ATOM 718 N N . PHE A 1 87 ? 8.293 0.506 -19.499 1.00 81.00 87 PHE A N 1
ATOM 719 C CA . PHE A 1 87 ? 8.556 -0.872 -19.926 1.00 81.00 87 PHE A CA 1
ATOM 720 C C . PHE A 1 87 ? 7.566 -1.370 -20.972 1.00 81.00 87 PHE A C 1
ATOM 722 O O . PHE A 1 87 ? 7.932 -2.156 -21.846 1.00 81.00 87 PHE A O 1
ATOM 729 N N . TRP A 1 88 ? 6.318 -0.921 -20.914 1.00 75.62 88 TRP A N 1
ATOM 730 C CA . TRP A 1 88 ? 5.332 -1.184 -21.945 1.00 75.62 88 TRP A CA 1
ATOM 731 C C . TRP A 1 88 ? 5.798 -0.640 -23.292 1.00 75.62 88 TRP A C 1
ATOM 733 O O . TRP A 1 88 ? 5.859 -1.411 -24.247 1.00 75.62 88 TRP A O 1
ATOM 743 N N . SER A 1 89 ? 6.230 0.623 -23.350 1.00 74.38 89 SER A N 1
ATOM 744 C CA . SER A 1 89 ? 6.741 1.227 -24.589 1.00 74.38 89 SER A CA 1
ATOM 745 C C . SER A 1 89 ? 7.932 0.460 -25.183 1.00 74.38 89 SER A C 1
ATOM 747 O O . SER A 1 89 ? 8.025 0.311 -26.399 1.00 74.38 89 SER A O 1
ATOM 749 N N . MET A 1 90 ? 8.799 -0.104 -24.333 1.00 79.69 90 MET A N 1
ATOM 750 C CA . MET A 1 90 ? 9.929 -0.935 -24.761 1.00 79.69 90 MET A CA 1
ATOM 751 C C . MET A 1 90 ? 9.486 -2.264 -25.379 1.00 79.69 90 MET A C 1
ATOM 753 O O . MET A 1 90 ? 10.120 -2.746 -26.308 1.00 79.69 90 MET A O 1
ATOM 757 N N . LYS A 1 91 ? 8.406 -2.869 -24.868 1.00 78.38 91 LYS A N 1
ATOM 758 C CA . LYS A 1 91 ? 7.888 -4.167 -25.339 1.00 78.38 91 LYS A CA 1
ATOM 759 C C . LYS A 1 91 ? 7.164 -4.076 -26.687 1.00 78.38 91 LYS A C 1
ATOM 761 O O . LYS A 1 91 ? 6.985 -5.105 -27.328 1.00 78.38 91 LYS A O 1
ATOM 766 N N . GLN A 1 92 ? 6.742 -2.880 -27.100 1.00 75.50 92 GLN A N 1
ATOM 767 C CA . GLN A 1 92 ? 5.982 -2.661 -28.339 1.00 75.50 92 GLN A CA 1
ATOM 768 C C . GLN A 1 92 ? 6.853 -2.481 -29.586 1.00 75.50 92 GLN A C 1
ATOM 770 O O . GLN A 1 92 ? 6.323 -2.352 -30.687 1.00 75.50 92 GLN A O 1
ATOM 775 N N . LYS A 1 93 ? 8.177 -2.440 -29.431 1.00 79.38 93 LYS A N 1
ATOM 776 C CA . LYS A 1 93 ? 9.098 -2.196 -30.539 1.00 79.38 93 LYS A CA 1
ATOM 777 C C . LYS A 1 93 ? 10.367 -3.020 -30.418 1.00 79.38 93 LYS A C 1
ATOM 779 O O . LYS A 1 93 ? 10.725 -3.503 -29.345 1.00 79.38 93 LYS A O 1
ATOM 784 N N . GLU A 1 94 ? 11.071 -3.136 -31.534 1.00 89.19 94 GLU A N 1
ATOM 785 C CA . GLU A 1 94 ? 12.461 -3.562 -31.507 1.00 89.19 94 GLU A CA 1
ATOM 786 C C . GLU A 1 94 ? 13.314 -2.438 -30.918 1.00 89.19 94 GLU A C 1
ATOM 788 O O . GLU A 1 94 ? 13.277 -1.299 -31.379 1.00 89.19 94 GLU A O 1
ATOM 793 N N . LEU A 1 95 ? 14.041 -2.762 -29.852 1.00 91.88 95 LEU A N 1
ATOM 794 C CA . LEU A 1 95 ? 14.915 -1.826 -29.159 1.00 91.88 95 LEU A CA 1
ATOM 795 C C . LEU A 1 95 ? 16.210 -1.616 -29.944 1.00 91.88 95 LEU A C 1
ATOM 797 O O . LEU A 1 95 ? 16.814 -2.576 -30.419 1.00 91.88 95 LEU A O 1
ATOM 801 N N . THR A 1 96 ? 16.658 -0.369 -30.015 1.00 95.12 96 THR A N 1
ATOM 802 C CA . THR A 1 96 ? 17.867 0.073 -30.717 1.00 95.12 96 THR A CA 1
ATOM 803 C C . THR A 1 96 ? 18.804 0.824 -29.770 1.00 95.12 96 THR A C 1
ATOM 805 O O . THR A 1 96 ? 18.440 1.149 -28.641 1.00 95.12 96 THR A O 1
ATOM 808 N N . LEU A 1 97 ? 20.028 1.128 -30.214 1.00 95.19 97 LEU A N 1
ATOM 809 C CA . LEU A 1 97 ? 20.954 1.951 -29.423 1.00 95.19 97 LEU A CA 1
ATOM 810 C C . LEU A 1 97 ? 20.397 3.363 -29.181 1.00 95.19 97 LEU A C 1
ATOM 812 O O . LEU A 1 97 ? 20.603 3.913 -28.098 1.00 95.19 97 LEU A O 1
ATOM 816 N N . ASP A 1 98 ? 19.689 3.935 -30.164 1.00 92.50 98 ASP A N 1
ATOM 817 C CA . ASP A 1 98 ? 19.154 5.301 -30.087 1.00 92.50 98 ASP A CA 1
ATOM 818 C C . ASP A 1 98 ? 18.181 5.457 -28.911 1.00 92.50 98 ASP A C 1
ATOM 820 O O . ASP A 1 98 ? 18.268 6.438 -28.171 1.00 92.50 98 ASP A O 1
ATOM 824 N N . ASP A 1 99 ? 17.373 4.422 -28.647 1.00 89.81 99 ASP A N 1
ATOM 825 C CA . ASP A 1 99 ? 16.409 4.369 -27.541 1.00 89.81 99 ASP A CA 1
ATOM 826 C C . ASP A 1 99 ? 17.042 4.581 -26.159 1.00 89.81 99 ASP A C 1
ATOM 828 O O . ASP A 1 99 ? 16.383 5.068 -25.240 1.00 89.81 99 ASP A O 1
ATOM 832 N N . PHE A 1 100 ? 18.317 4.224 -25.993 1.00 92.38 100 PHE A N 1
ATOM 833 C CA . PHE A 1 100 ? 19.052 4.356 -24.730 1.00 92.38 100 PHE A CA 1
ATOM 834 C C . PHE A 1 100 ? 20.093 5.481 -24.759 1.00 92.38 100 PHE A C 1
ATOM 836 O O . PHE A 1 100 ? 20.642 5.846 -23.713 1.00 92.38 100 PHE A O 1
ATOM 843 N N . SER A 1 101 ? 20.334 6.071 -25.928 1.00 90.00 101 SER A N 1
ATOM 844 C CA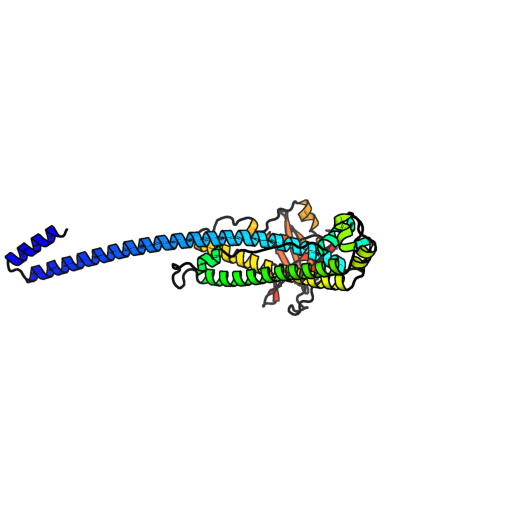 . SER A 1 101 ? 21.360 7.083 -26.136 1.00 90.00 101 SER A CA 1
ATOM 845 C C . SER A 1 101 ? 20.941 8.473 -25.632 1.00 90.00 101 SER A C 1
ATOM 847 O O . SER A 1 101 ? 19.760 8.824 -25.532 1.00 90.00 101 SER A O 1
ATOM 849 N N . GLY A 1 102 ? 21.942 9.286 -25.282 1.00 84.69 102 GLY A N 1
ATOM 850 C CA . GLY A 1 102 ? 21.754 10.701 -24.959 1.00 84.69 102 GLY A CA 1
ATOM 851 C C . GLY A 1 102 ? 20.738 10.979 -23.842 1.00 84.69 102 GLY A C 1
ATOM 852 O O . GLY A 1 102 ? 20.517 10.172 -22.936 1.00 84.69 102 GLY A O 1
ATOM 853 N N . LEU A 1 103 ? 20.130 12.167 -23.885 1.00 78.62 103 LEU A N 1
ATOM 854 C CA . LEU A 1 103 ? 19.122 12.584 -22.905 1.00 78.62 103 LEU A CA 1
ATOM 855 C C . LEU A 1 103 ? 17.793 11.837 -23.081 1.00 78.62 103 LEU A C 1
ATOM 857 O O . LEU A 1 103 ? 17.144 11.524 -22.085 1.00 78.62 103 LEU A O 1
ATOM 861 N N . LYS A 1 104 ? 17.424 11.502 -24.323 1.00 77.25 104 LYS A N 1
ATOM 862 C CA . LYS A 1 104 ? 16.165 10.815 -24.646 1.00 77.25 104 LYS A CA 1
ATOM 863 C C . LYS A 1 104 ? 16.100 9.401 -24.068 1.00 77.25 104 LYS A C 1
ATOM 865 O O . LYS A 1 104 ? 15.036 8.990 -23.629 1.00 77.25 104 LYS A O 1
ATOM 870 N N . GLY A 1 105 ? 17.233 8.704 -23.969 1.00 82.69 105 GLY A N 1
ATOM 871 C CA . GLY A 1 105 ? 17.304 7.380 -23.353 1.00 82.69 105 GLY A CA 1
ATOM 872 C C . GLY A 1 105 ? 17.484 7.368 -21.833 1.00 82.69 105 GLY A C 1
ATOM 873 O O . GLY A 1 105 ? 17.582 6.296 -21.231 1.00 82.69 105 GLY A O 1
ATOM 874 N N . ARG A 1 106 ? 17.559 8.532 -21.164 1.00 81.75 106 ARG A N 1
ATOM 875 C CA . ARG A 1 106 ? 17.669 8.585 -19.691 1.00 81.75 106 ARG A CA 1
ATOM 876 C C . ARG A 1 106 ? 16.455 7.987 -18.970 1.00 81.75 106 ARG A C 1
ATOM 878 O O . ARG A 1 106 ? 16.697 7.219 -18.041 1.00 81.75 106 ARG A O 1
ATOM 885 N N . PRO A 1 107 ? 15.192 8.270 -19.349 1.00 80.00 107 PRO A N 1
ATOM 886 C CA . PRO A 1 107 ? 14.026 7.671 -18.694 1.00 80.00 107 PRO A CA 1
ATOM 887 C C . PRO A 1 107 ? 14.042 6.140 -18.764 1.00 80.00 107 PRO A C 1
ATOM 889 O O . PRO A 1 107 ? 13.796 5.467 -17.766 1.00 80.00 107 PRO A O 1
ATOM 892 N N . PHE A 1 108 ? 14.440 5.590 -19.913 1.00 86.06 108 PHE A N 1
ATOM 893 C CA . PHE A 1 108 ? 14.534 4.149 -20.147 1.00 86.06 108 PHE A CA 1
ATOM 894 C C . PHE A 1 108 ? 15.578 3.493 -19.245 1.00 86.06 108 PHE A C 1
ATOM 896 O O . PHE A 1 108 ? 15.270 2.550 -18.515 1.00 86.06 108 PHE A O 1
ATOM 903 N N . ARG A 1 109 ? 16.795 4.045 -19.221 1.00 87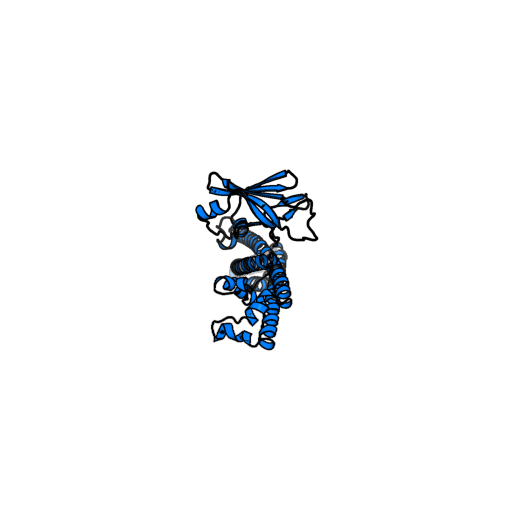.75 109 ARG A N 1
ATOM 904 C CA . ARG A 1 109 ? 17.862 3.568 -18.332 1.00 87.75 109 ARG A CA 1
ATOM 905 C C . ARG A 1 109 ? 17.478 3.719 -16.865 1.00 87.75 109 ARG A C 1
ATOM 907 O O . ARG A 1 109 ? 17.638 2.776 -16.098 1.00 87.75 109 ARG A O 1
ATOM 914 N N . ARG A 1 110 ? 16.895 4.860 -16.478 1.00 84.56 110 ARG A N 1
ATOM 915 C CA . ARG A 1 110 ? 16.441 5.119 -15.105 1.00 84.56 110 ARG A CA 1
ATOM 916 C C . ARG A 1 110 ? 15.402 4.093 -14.658 1.00 84.56 110 ARG A C 1
ATOM 918 O O . ARG A 1 110 ? 15.549 3.562 -13.562 1.00 84.56 110 ARG A O 1
ATOM 925 N N . ALA A 1 111 ? 14.408 3.762 -15.480 1.00 84.12 111 ALA A N 1
ATOM 926 C CA . ALA A 1 111 ? 13.412 2.736 -15.151 1.00 84.12 111 ALA A CA 1
ATOM 927 C C . ALA A 1 111 ? 14.047 1.350 -14.900 1.00 84.12 111 ALA A C 1
ATOM 929 O O . ALA A 1 111 ? 13.608 0.601 -14.018 1.00 84.12 111 ALA A O 1
ATOM 930 N N . ILE A 1 112 ? 15.122 1.026 -15.627 1.00 90.25 112 ILE A N 1
ATOM 931 C CA . ILE A 1 112 ? 15.870 -0.229 -15.468 1.00 90.25 112 ILE A CA 1
ATOM 932 C C . ILE A 1 112 ? 16.692 -0.224 -14.173 1.00 90.25 112 ILE A C 1
ATOM 934 O O . ILE A 1 112 ? 16.554 -1.145 -13.366 1.00 90.25 112 ILE A O 1
ATOM 938 N N . ILE A 1 113 ? 17.509 0.810 -13.950 1.00 85.94 113 ILE A N 1
ATOM 939 C CA . ILE A 1 113 ? 18.510 0.820 -12.870 1.00 85.94 113 ILE A CA 1
ATOM 940 C C . ILE A 1 113 ? 17.959 1.309 -11.528 1.00 85.94 113 ILE A C 1
ATOM 942 O O . ILE A 1 113 ? 18.511 0.982 -10.489 1.00 85.94 113 ILE A O 1
ATOM 946 N N . THR A 1 114 ? 16.887 2.099 -11.501 1.00 82.12 114 THR A N 1
ATOM 947 C CA . THR A 1 114 ? 16.376 2.623 -10.225 1.00 82.12 114 THR A CA 1
ATOM 948 C C . THR A 1 114 ? 15.367 1.678 -9.576 1.00 82.12 114 THR A C 1
ATOM 950 O O . THR A 1 114 ? 14.597 0.975 -10.243 1.00 82.12 114 THR A O 1
ATOM 953 N N . PHE A 1 115 ? 15.370 1.688 -8.245 1.00 79.31 115 PHE A N 1
ATOM 954 C CA . PHE A 1 115 ? 14.333 1.106 -7.405 1.00 79.31 115 PHE A CA 1
ATOM 955 C C . PHE A 1 115 ? 13.987 2.085 -6.283 1.00 79.31 115 PHE A C 1
ATOM 957 O O . PHE A 1 115 ? 14.767 2.985 -5.971 1.00 79.31 115 PHE A O 1
ATOM 964 N N . ASN A 1 116 ? 12.795 1.922 -5.723 1.00 78.19 116 ASN A N 1
ATOM 965 C CA . ASN A 1 116 ? 12.324 2.678 -4.570 1.00 78.19 116 ASN A CA 1
ATOM 966 C C . ASN A 1 116 ? 11.997 1.663 -3.472 1.00 78.19 116 ASN A C 1
ATOM 968 O O . ASN A 1 116 ? 11.826 0.485 -3.777 1.00 78.19 116 ASN A O 1
ATOM 972 N N . ASN A 1 117 ? 11.963 2.116 -2.224 1.00 74.06 117 ASN A N 1
ATOM 973 C CA . ASN A 1 117 ? 11.649 1.286 -1.068 1.00 74.06 117 ASN A CA 1
ATOM 974 C C . ASN A 1 117 ? 10.366 1.825 -0.445 1.00 74.06 117 ASN A C 1
ATOM 976 O O . ASN A 1 117 ? 10.335 3.002 -0.072 1.00 74.06 117 ASN A O 1
ATOM 980 N N . PHE A 1 118 ? 9.345 0.983 -0.340 1.00 79.12 118 PHE A N 1
ATOM 981 C CA . PHE A 1 118 ? 8.058 1.363 0.226 1.00 79.12 118 PHE A CA 1
ATOM 982 C C . PHE A 1 118 ? 7.718 0.392 1.350 1.00 79.12 118 PHE A C 1
ATOM 984 O O . PHE A 1 118 ? 7.496 -0.787 1.112 1.00 79.12 118 PHE A O 1
ATOM 991 N N . ASN A 1 119 ? 7.686 0.893 2.586 1.00 69.44 119 ASN A N 1
ATOM 992 C CA . ASN A 1 119 ? 7.377 0.080 3.759 1.00 69.44 119 ASN A CA 1
ATOM 993 C C . ASN A 1 119 ? 6.132 0.625 4.450 1.00 69.44 119 ASN A C 1
ATOM 995 O O . ASN A 1 119 ? 6.133 1.768 4.910 1.00 69.44 119 ASN A O 1
ATOM 999 N N . MET A 1 120 ? 5.098 -0.208 4.554 1.00 73.94 120 MET A N 1
ATOM 1000 C CA . MET A 1 120 ? 3.925 0.084 5.381 1.00 73.94 120 MET A CA 1
ATOM 1001 C C . MET A 1 120 ? 4.212 -0.208 6.864 1.00 73.94 120 MET A C 1
ATOM 1003 O O . MET A 1 120 ? 5.036 -1.065 7.186 1.00 73.94 120 MET A O 1
ATOM 1007 N N . THR A 1 121 ? 3.512 0.474 7.778 1.00 66.50 121 THR A N 1
ATOM 1008 C CA . THR A 1 121 ? 3.611 0.243 9.237 1.00 66.50 121 THR A CA 1
ATOM 1009 C C . THR A 1 121 ? 2.267 -0.188 9.835 1.00 66.50 121 THR A C 1
ATOM 1011 O O . THR A 1 121 ? 1.225 0.220 9.350 1.00 66.50 121 THR A O 1
ATOM 1014 N N . ASP A 1 122 ? 2.242 -0.989 10.898 1.00 68.62 122 ASP A N 1
ATOM 1015 C CA . ASP A 1 122 ? 1.013 -1.600 11.454 1.00 68.62 122 ASP A CA 1
ATOM 1016 C C . ASP A 1 122 ? 0.823 -1.353 12.969 1.00 68.62 122 ASP A C 1
ATOM 1018 O O . ASP A 1 122 ? 0.087 -2.062 13.660 1.00 68.62 122 ASP A O 1
ATOM 1022 N N . ARG A 1 123 ? 1.473 -0.313 13.503 1.00 72.44 123 ARG A N 1
ATOM 1023 C CA . ARG A 1 123 ? 1.632 -0.063 14.950 1.00 72.44 123 ARG A CA 1
ATOM 1024 C C . ARG A 1 123 ? 0.312 0.021 15.732 1.00 72.44 123 ARG A C 1
ATOM 1026 O O . ARG A 1 123 ? 0.207 -0.538 16.828 1.00 72.44 123 ARG A O 1
ATOM 1033 N N . GLY A 1 124 ? -0.696 0.699 15.201 1.00 64.38 124 GLY A N 1
ATOM 1034 C CA . GLY A 1 124 ? -2.002 0.896 15.827 1.00 64.38 124 GLY A CA 1
ATOM 1035 C C . GLY A 1 124 ? -2.832 -0.382 15.870 1.00 64.38 124 GLY A C 1
ATOM 1036 O O . GLY A 1 124 ? -3.498 -0.641 16.871 1.00 64.38 124 GLY A O 1
ATOM 1037 N N . PHE A 1 125 ? -2.728 -1.235 14.847 1.00 75.31 125 PHE A N 1
ATOM 1038 C CA . PHE A 1 125 ? -3.401 -2.532 14.856 1.00 75.31 125 PHE A CA 1
ATOM 1039 C C . PHE A 1 125 ? -2.766 -3.497 15.865 1.00 75.31 125 PHE A C 1
ATOM 1041 O O . PHE A 1 125 ? -3.482 -4.130 16.642 1.00 75.31 125 PHE A O 1
ATOM 1048 N N . GLN A 1 126 ? -1.431 -3.534 15.952 1.00 78.56 126 GLN A N 1
ATOM 1049 C CA . GLN A 1 126 ? -0.742 -4.316 16.989 1.00 78.56 126 GLN A CA 1
ATOM 1050 C C . GLN A 1 126 ? -1.094 -3.824 18.407 1.00 78.56 126 GLN A C 1
ATOM 1052 O O . GLN A 1 126 ? -1.261 -4.619 19.338 1.00 78.56 126 GLN A O 1
ATOM 1057 N N . SER A 1 127 ? -1.285 -2.511 18.573 1.00 74.56 127 SER A N 1
ATOM 1058 C CA . SER A 1 127 ? -1.749 -1.915 19.834 1.00 74.56 127 SER A CA 1
ATOM 1059 C C . SER A 1 127 ? -3.192 -2.317 20.178 1.00 74.56 127 SER A C 1
ATOM 1061 O O . SER A 1 127 ? -3.505 -2.504 21.350 1.00 74.56 127 SER A O 1
ATOM 1063 N N . LEU A 1 128 ? -4.065 -2.495 19.178 1.00 75.81 128 LEU A N 1
ATOM 1064 C CA . LEU A 1 128 ? -5.429 -3.003 19.370 1.00 75.81 128 LEU A CA 1
ATOM 1065 C C . LEU A 1 128 ? -5.432 -4.482 19.778 1.00 75.81 128 LEU A C 1
ATOM 1067 O O . LEU A 1 128 ? -6.089 -4.833 20.753 1.00 75.81 128 LEU A O 1
ATOM 1071 N N . LYS A 1 129 ? -4.656 -5.336 19.092 1.00 76.50 129 LYS A N 1
ATOM 1072 C CA . LYS A 1 129 ? -4.537 -6.774 19.418 1.00 76.50 129 LYS A CA 1
ATOM 1073 C C . LYS A 1 129 ? -4.065 -7.021 20.849 1.00 76.50 129 LYS A C 1
ATOM 1075 O O . LYS A 1 129 ? -4.485 -7.976 21.493 1.00 76.50 129 LYS A O 1
ATOM 1080 N N . SER A 1 130 ? -3.173 -6.164 21.337 1.00 75.19 130 SER A N 1
ATOM 1081 C CA . SER A 1 130 ? -2.620 -6.248 22.690 1.00 75.19 130 SER A CA 1
ATOM 1082 C C . SER A 1 130 ? -3.476 -5.545 23.749 1.00 75.19 130 SER A C 1
ATOM 1084 O O . SER A 1 130 ? -3.107 -5.564 24.924 1.00 75.19 130 SER A O 1
ATOM 1086 N N . HIS A 1 131 ? -4.615 -4.942 23.378 1.00 73.56 131 HIS A N 1
ATOM 1087 C CA . HIS A 1 131 ? -5.454 -4.197 24.309 1.00 73.56 131 HIS A CA 1
ATOM 1088 C C . HIS A 1 131 ? -6.284 -5.140 25.204 1.00 73.56 131 HIS A C 1
ATOM 1090 O O . HIS A 1 131 ? -7.218 -5.782 24.722 1.00 73.56 131 HIS A O 1
ATOM 1096 N N . PRO A 1 132 ? -6.030 -5.193 26.527 1.00 60.06 132 PRO A N 1
ATOM 1097 C CA . PRO A 1 132 ? -6.694 -6.137 27.432 1.00 60.06 132 PRO A CA 1
ATOM 1098 C C . PRO A 1 132 ? -8.162 -5.782 27.738 1.00 60.06 132 PRO A C 1
ATOM 1100 O O . PRO A 1 132 ? -8.815 -6.502 28.489 1.00 60.06 132 PRO A O 1
ATOM 1103 N N . GLY A 1 133 ? -8.668 -4.658 27.216 1.00 59.12 133 GLY A N 1
ATOM 1104 C CA . GLY A 1 133 ? -9.978 -4.094 27.552 1.00 59.12 133 GLY A CA 1
ATOM 1105 C C . GLY A 1 133 ? -11.085 -4.271 26.507 1.00 59.12 133 GLY A C 1
ATOM 1106 O O . GLY A 1 133 ? -12.204 -3.841 26.772 1.00 59.12 133 GLY A O 1
ATOM 1107 N N . LEU A 1 134 ? -10.819 -4.884 25.348 1.00 64.94 134 LEU A N 1
ATOM 1108 C CA . LEU A 1 134 ? -11.862 -5.170 24.353 1.00 64.94 134 LEU A CA 1
ATOM 1109 C C . LEU A 1 134 ? -12.818 -6.234 24.897 1.00 64.94 134 LEU A C 1
ATOM 1111 O O . LEU A 1 134 ? -12.409 -7.366 25.170 1.00 64.94 134 LEU A O 1
ATOM 1115 N N . ARG A 1 135 ? -14.101 -5.895 25.056 1.00 64.62 135 ARG A N 1
ATOM 1116 C CA . ARG A 1 135 ? -15.100 -6.895 25.444 1.00 64.62 135 ARG A CA 1
ATOM 1117 C C . ARG A 1 135 ? -15.307 -7.887 24.291 1.00 64.62 135 ARG A C 1
ATOM 1119 O O . ARG A 1 135 ? -15.271 -7.486 23.128 1.00 64.62 135 ARG A O 1
ATOM 1126 N N . PRO A 1 136 ? -15.587 -9.172 24.573 1.00 58.78 136 PRO A N 1
ATOM 1127 C CA . PRO A 1 136 ? -15.945 -10.131 23.533 1.00 58.78 136 PRO A CA 1
ATOM 1128 C C . PRO A 1 136 ? -17.117 -9.618 22.679 1.00 58.78 136 PRO A C 1
ATOM 1130 O O . PRO A 1 136 ? -18.188 -9.329 23.209 1.00 58.78 136 PRO A O 1
ATOM 1133 N N . GLY A 1 137 ? -16.905 -9.496 21.365 1.00 65.88 137 GLY A N 1
ATOM 1134 C CA . GLY A 1 137 ? -17.894 -8.988 20.403 1.00 65.88 137 GLY A CA 1
ATOM 1135 C C . GLY A 1 137 ? -17.837 -7.477 20.138 1.00 65.88 137 GLY A C 1
ATOM 1136 O O . GLY A 1 137 ? -18.390 -7.022 19.140 1.00 65.88 137 GLY A O 1
ATOM 1137 N N . GLU A 1 138 ? -17.143 -6.699 20.970 1.00 71.00 138 GLU A N 1
ATOM 1138 C CA . GLU A 1 138 ? -16.938 -5.264 20.752 1.00 71.00 138 GLU A CA 1
ATOM 1139 C C . GLU A 1 138 ? -15.912 -5.050 19.629 1.00 71.00 138 GLU A C 1
ATOM 1141 O O . GLU A 1 138 ? -14.848 -5.669 19.627 1.00 71.00 138 GLU A O 1
ATOM 1146 N N . LEU A 1 139 ? -16.252 -4.216 18.637 1.00 81.69 139 LEU A N 1
ATOM 1147 C CA . LEU A 1 139 ? -15.442 -3.974 17.433 1.00 81.69 139 LEU A CA 1
ATOM 1148 C C . LEU A 1 139 ? -15.110 -5.238 16.614 1.00 81.69 139 LEU A C 1
ATOM 1150 O O . LEU A 1 139 ? -14.179 -5.206 15.813 1.00 81.69 139 LEU A O 1
ATOM 1154 N N . ALA A 1 140 ? -15.854 -6.341 16.770 1.00 81.75 140 ALA A N 1
ATOM 1155 C CA . ALA A 1 140 ? -15.551 -7.614 16.104 1.00 81.75 140 ALA A CA 1
ATOM 1156 C C . ALA A 1 140 ? -15.428 -7.477 14.574 1.00 81.75 140 ALA A C 1
ATOM 1158 O O . ALA A 1 140 ? -14.492 -8.011 13.977 1.00 81.75 140 ALA A O 1
ATOM 1159 N N . ASP A 1 141 ? -16.318 -6.696 13.958 1.00 84.38 141 ASP A N 1
ATOM 1160 C CA . ASP A 1 141 ? -16.289 -6.434 12.516 1.00 84.38 141 ASP A CA 1
ATOM 1161 C C . ASP A 1 141 ? -15.057 -5.619 12.092 1.00 84.38 141 ASP A C 1
ATOM 1163 O O . ASP A 1 141 ? -14.437 -5.924 11.074 1.00 84.38 141 ASP A O 1
ATOM 1167 N N . ILE A 1 142 ? -14.675 -4.603 12.876 1.00 87.62 142 ILE A N 1
ATOM 1168 C CA . ILE A 1 142 ? -13.492 -3.769 12.606 1.00 87.62 142 ILE A CA 1
ATOM 1169 C C . ILE A 1 142 ? -12.215 -4.590 12.799 1.00 87.62 142 ILE A C 1
ATOM 1171 O O . ILE A 1 142 ? -11.317 -4.515 11.967 1.00 87.62 142 ILE A O 1
ATOM 1175 N N . THR A 1 143 ? -12.145 -5.414 13.844 1.00 86.00 143 THR A N 1
ATOM 1176 C CA . THR A 1 143 ? -11.003 -6.300 14.108 1.00 86.00 143 THR A CA 1
ATOM 1177 C C . THR A 1 143 ? -10.799 -7.290 12.966 1.00 86.00 143 THR A C 1
ATOM 1179 O O . THR A 1 143 ? -9.696 -7.374 12.436 1.00 86.00 143 THR A O 1
ATOM 1182 N N . LYS A 1 144 ? -11.863 -7.965 12.515 1.00 87.06 144 LYS A N 1
ATOM 1183 C CA . LYS A 1 144 ? -11.801 -8.876 11.362 1.00 87.06 144 LYS A CA 1
ATOM 1184 C C . LYS A 1 144 ? -11.340 -8.163 10.091 1.00 87.06 144 LYS A C 1
ATOM 1186 O O . LYS A 1 144 ? -10.555 -8.697 9.312 1.00 87.06 144 LYS A O 1
ATOM 1191 N N . ASP A 1 145 ? -11.831 -6.949 9.858 1.00 86.56 145 ASP A N 1
ATOM 1192 C CA . ASP A 1 145 ? -11.403 -6.173 8.700 1.00 86.56 145 ASP A CA 1
ATOM 1193 C C . ASP A 1 145 ? -9.932 -5.752 8.785 1.00 86.56 145 ASP A C 1
ATOM 1195 O O . ASP A 1 145 ? -9.251 -5.746 7.759 1.00 86.56 145 ASP A O 1
ATOM 1199 N N . LEU A 1 146 ? -9.441 -5.419 9.980 1.00 89.19 146 LEU A N 1
ATOM 1200 C CA . LEU A 1 146 ? -8.038 -5.087 10.215 1.00 89.19 146 LEU A CA 1
ATOM 1201 C C . LEU A 1 146 ? -7.112 -6.302 10.042 1.00 89.19 146 LEU A C 1
ATOM 1203 O O . LEU A 1 146 ? -6.009 -6.131 9.535 1.00 89.19 146 LEU A O 1
ATOM 1207 N N . GLU A 1 147 ? -7.559 -7.518 10.378 1.00 88.81 147 GLU A N 1
ATOM 1208 C CA . GLU A 1 147 ? -6.825 -8.761 10.075 1.00 88.81 147 GLU A CA 1
ATOM 1209 C C . GLU A 1 147 ? -6.643 -8.938 8.561 1.00 88.81 147 GLU A C 1
ATOM 1211 O O . GLU A 1 147 ? -5.530 -9.151 8.087 1.00 88.81 147 GLU A O 1
ATOM 1216 N N . ILE A 1 148 ? -7.711 -8.738 7.781 1.00 87.56 148 ILE A N 1
ATOM 1217 C CA . ILE A 1 148 ? -7.633 -8.757 6.309 1.00 87.56 148 ILE A CA 1
ATOM 1218 C C . ILE A 1 148 ? -6.684 -7.659 5.801 1.00 87.56 148 ILE A C 1
ATOM 1220 O O . ILE A 1 148 ? -5.919 -7.868 4.860 1.00 87.56 148 ILE A O 1
ATOM 1224 N N . LEU A 1 149 ? -6.714 -6.473 6.416 1.00 87.62 149 LEU A N 1
ATOM 1225 C CA . LEU A 1 149 ? -5.831 -5.375 6.028 1.00 87.62 149 LEU A CA 1
ATOM 1226 C C . LEU A 1 149 ? -4.349 -5.691 6.299 1.00 87.62 149 LEU A C 1
ATOM 1228 O O . LEU A 1 149 ? -3.484 -5.311 5.506 1.00 87.62 149 LEU A O 1
ATOM 1232 N N . GLU A 1 150 ? -4.050 -6.395 7.391 1.00 88.06 150 GLU A N 1
ATOM 1233 C CA . GLU A 1 150 ? -2.706 -6.887 7.712 1.00 88.06 150 GLU A CA 1
ATOM 1234 C C . GLU A 1 150 ? -2.221 -7.902 6.667 1.00 88.06 150 GLU A C 1
ATOM 1236 O O . GLU A 1 150 ? -1.082 -7.800 6.209 1.00 88.06 150 GLU A O 1
ATOM 1241 N N . GLU A 1 151 ? -3.089 -8.811 6.208 1.00 88.56 151 GLU A N 1
ATOM 1242 C CA . GLU A 1 151 ? -2.771 -9.733 5.108 1.00 88.56 151 GLU A CA 1
ATOM 1243 C C . GLU A 1 151 ? -2.425 -8.982 3.812 1.00 88.56 151 GLU A C 1
ATOM 1245 O O . GLU A 1 151 ? -1.438 -9.309 3.146 1.00 88.56 151 GLU A O 1
ATOM 1250 N N . TYR A 1 152 ? -3.183 -7.936 3.468 1.00 87.00 152 TYR A N 1
ATOM 1251 C CA . TYR A 1 152 ? -2.910 -7.107 2.287 1.00 87.00 152 TYR A CA 1
ATOM 1252 C C . TYR A 1 152 ? -1.593 -6.332 2.407 1.00 87.00 152 TYR A C 1
ATOM 1254 O O . TYR A 1 152 ? -0.808 -6.308 1.457 1.00 87.00 152 TYR A O 1
ATOM 1262 N N . SER A 1 153 ? -1.313 -5.755 3.579 1.00 88.06 153 SER A N 1
ATOM 1263 C CA . SER A 1 153 ? -0.035 -5.089 3.872 1.00 88.06 153 SER A CA 1
ATOM 1264 C C . SER A 1 153 ? 1.144 -6.056 3.734 1.00 88.06 153 SER A C 1
ATOM 1266 O O . SER A 1 153 ? 2.146 -5.754 3.080 1.00 88.06 153 SER A O 1
ATOM 1268 N N . PHE A 1 154 ? 1.010 -7.267 4.284 1.00 88.31 154 PHE A N 1
ATOM 1269 C CA . PHE A 1 154 ? 2.021 -8.314 4.170 1.00 88.31 154 PHE A CA 1
ATOM 1270 C C . PHE A 1 154 ? 2.290 -8.695 2.710 1.00 88.31 154 PHE A C 1
ATOM 1272 O O . PHE A 1 154 ? 3.449 -8.789 2.297 1.00 88.31 154 PHE A O 1
ATOM 1279 N N . MET A 1 155 ? 1.233 -8.892 1.917 1.00 87.81 155 MET A N 1
ATOM 1280 C CA . MET A 1 155 ? 1.360 -9.219 0.497 1.00 87.81 155 MET A CA 1
ATOM 1281 C C . MET A 1 155 ? 2.051 -8.101 -0.287 1.00 87.81 155 MET A C 1
ATOM 1283 O O . MET A 1 155 ? 2.963 -8.392 -1.064 1.00 87.81 155 MET A O 1
ATOM 1287 N 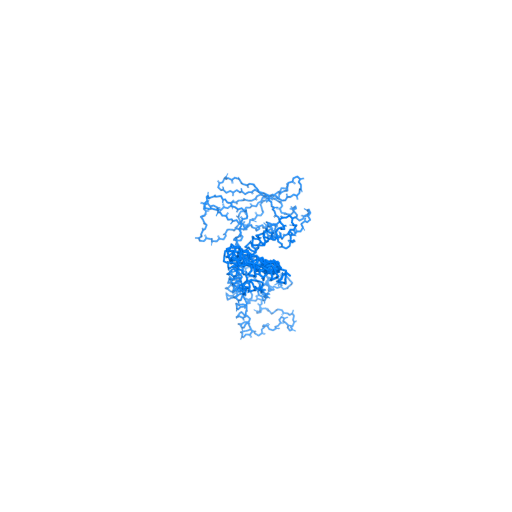N . PHE A 1 156 ? 1.700 -6.841 -0.029 1.00 87.25 156 PHE A N 1
ATOM 1288 C CA . PHE A 1 156 ? 2.333 -5.696 -0.679 1.00 87.25 156 PHE A CA 1
ATOM 1289 C C . PHE A 1 156 ? 3.827 -5.606 -0.343 1.00 87.25 156 PHE A C 1
ATOM 1291 O O . PHE A 1 156 ? 4.663 -5.592 -1.249 1.00 87.25 156 PHE A O 1
ATOM 1298 N N . ASN A 1 157 ? 4.176 -5.645 0.947 1.00 87.56 157 ASN A N 1
ATOM 1299 C CA . ASN A 1 157 ? 5.568 -5.593 1.409 1.00 87.56 157 ASN A CA 1
ATOM 1300 C C . ASN A 1 157 ? 6.397 -6.764 0.851 1.00 87.56 157 ASN A C 1
ATOM 1302 O O . ASN A 1 157 ? 7.564 -6.604 0.491 1.00 87.56 157 ASN A O 1
ATOM 1306 N N . LYS A 1 158 ? 5.796 -7.954 0.725 1.00 90.50 158 LYS A N 1
ATOM 1307 C CA . LYS A 1 158 ? 6.446 -9.116 0.106 1.00 90.50 158 LYS A CA 1
ATOM 1308 C C . LYS A 1 158 ? 6.766 -8.869 -1.368 1.00 90.50 158 LYS A C 1
ATOM 1310 O O . LYS A 1 158 ? 7.841 -9.264 -1.822 1.00 90.50 158 LYS A O 1
ATOM 1315 N N . ILE A 1 159 ? 5.858 -8.251 -2.121 1.00 90.31 159 ILE A N 1
ATOM 1316 C CA . ILE A 1 159 ? 6.083 -7.933 -3.537 1.00 90.31 159 ILE A CA 1
ATOM 1317 C C . ILE A 1 159 ? 7.150 -6.839 -3.678 1.00 90.31 159 ILE A C 1
ATOM 1319 O O . ILE A 1 159 ? 8.050 -6.999 -4.505 1.00 90.31 159 ILE A O 1
ATOM 1323 N N . ASP A 1 160 ? 7.125 -5.788 -2.848 1.00 87.56 160 ASP A N 1
ATOM 1324 C CA . ASP A 1 160 ? 8.177 -4.754 -2.850 1.00 87.56 160 ASP A CA 1
ATOM 1325 C C . ASP A 1 160 ? 9.558 -5.362 -2.559 1.00 87.56 160 ASP A C 1
ATOM 1327 O O . ASP A 1 160 ? 10.527 -5.127 -3.288 1.00 87.56 160 ASP A O 1
ATOM 1331 N N . GLN A 1 161 ? 9.636 -6.279 -1.590 1.00 90.06 161 GLN A N 1
ATOM 1332 C CA . GLN A 1 161 ? 10.870 -7.010 -1.316 1.00 90.06 161 GLN A CA 1
ATOM 1333 C C . GLN A 1 161 ? 11.323 -7.859 -2.518 1.00 90.06 161 GLN A C 1
ATOM 1335 O O . GLN A 1 161 ? 12.512 -7.889 -2.835 1.00 90.06 161 GLN A O 1
ATOM 1340 N N . GLN A 1 162 ? 10.407 -8.503 -3.249 1.00 92.44 162 GLN A N 1
ATOM 1341 C CA . GLN A 1 162 ? 10.761 -9.228 -4.477 1.00 92.44 162 GLN A CA 1
ATOM 1342 C C . GLN A 1 162 ? 11.264 -8.302 -5.593 1.00 92.44 162 GLN A C 1
ATOM 1344 O O . GLN A 1 162 ? 12.161 -8.692 -6.348 1.00 92.44 162 GLN A O 1
ATOM 1349 N N . ILE A 1 163 ? 10.711 -7.091 -5.714 1.00 90.81 163 ILE A N 1
ATOM 1350 C CA . ILE A 1 163 ? 11.194 -6.062 -6.647 1.00 90.81 163 ILE A CA 1
ATOM 1351 C C . ILE A 1 163 ? 12.633 -5.689 -6.299 1.00 90.81 163 ILE A C 1
ATOM 1353 O O . ILE A 1 163 ? 13.494 -5.683 -7.186 1.00 90.81 163 ILE A O 1
ATOM 1357 N N . LYS A 1 164 ? 12.902 -5.440 -5.015 1.00 90.12 164 LYS A N 1
ATOM 1358 C CA . LYS A 1 164 ? 14.236 -5.126 -4.500 1.00 90.12 164 LYS A CA 1
ATOM 1359 C C . LYS A 1 164 ? 15.226 -6.260 -4.755 1.00 90.12 164 LYS A C 1
ATOM 1361 O O . LYS A 1 164 ? 16.287 -6.019 -5.323 1.00 90.12 164 LYS A O 1
ATOM 1366 N N . ASP A 1 165 ? 14.866 -7.496 -4.428 1.00 92.19 165 ASP A N 1
ATOM 1367 C CA . ASP A 1 165 ? 15.732 -8.659 -4.647 1.00 92.19 165 ASP A CA 1
ATOM 1368 C C . ASP A 1 165 ? 16.035 -8.874 -6.135 1.00 92.19 165 ASP A C 1
ATOM 1370 O O . ASP A 1 165 ? 17.152 -9.237 -6.511 1.00 92.19 165 ASP A O 1
ATOM 1374 N N . ASN A 1 166 ? 15.043 -8.661 -7.004 1.00 92.25 166 ASN A N 1
ATOM 1375 C CA . ASN A 1 166 ? 15.230 -8.748 -8.449 1.00 92.25 166 ASN A CA 1
ATOM 1376 C C . ASN A 1 166 ? 16.181 -7.651 -8.957 1.00 92.25 166 ASN A C 1
ATOM 1378 O O . ASN A 1 166 ? 17.028 -7.929 -9.807 1.00 92.25 166 ASN A O 1
ATOM 1382 N N . GLN A 1 167 ? 16.073 -6.430 -8.420 1.00 92.31 167 GLN A N 1
ATOM 1383 C CA . GLN A 1 167 ? 16.987 -5.332 -8.732 1.00 92.31 167 GLN A CA 1
ATOM 1384 C C . GLN A 1 167 ? 18.416 -5.636 -8.273 1.00 92.31 167 GLN A C 1
ATOM 1386 O O . GLN A 1 167 ? 19.347 -5.475 -9.059 1.00 92.31 167 GLN A O 1
ATOM 1391 N N . GLU A 1 168 ? 18.591 -6.114 -7.043 1.00 92.81 168 GLU A N 1
ATOM 1392 C CA . GLU A 1 168 ? 19.909 -6.411 -6.478 1.00 92.81 168 GLU A CA 1
ATOM 1393 C C . GLU A 1 168 ? 20.618 -7.511 -7.275 1.00 92.81 168 GLU A C 1
ATOM 1395 O O . GLU A 1 168 ? 21.773 -7.370 -7.668 1.00 92.81 168 GLU A O 1
ATOM 1400 N N . LYS A 1 169 ? 19.894 -8.577 -7.640 1.00 93.44 169 LYS A N 1
ATOM 1401 C CA . LYS A 1 169 ? 20.423 -9.640 -8.512 1.00 93.44 169 LYS A CA 1
ATOM 1402 C C . LYS A 1 169 ? 20.833 -9.122 -9.889 1.00 93.44 169 LYS A C 1
ATOM 1404 O O . LYS A 1 169 ? 21.785 -9.635 -10.480 1.00 93.44 169 LYS A O 1
ATOM 1409 N N . HIS A 1 170 ? 20.100 -8.150 -10.431 1.00 93.50 170 HIS A N 1
ATOM 1410 C CA . HIS A 1 170 ? 20.461 -7.524 -11.698 1.00 93.50 170 HIS A CA 1
ATOM 1411 C C . HIS A 1 170 ? 21.721 -6.674 -11.552 1.00 93.50 170 HIS A C 1
ATOM 1413 O O . HIS A 1 170 ? 22.631 -6.817 -12.364 1.00 93.50 170 HIS A O 1
ATOM 1419 N N . PHE A 1 171 ? 21.816 -5.863 -10.499 1.00 92.56 171 PHE A N 1
ATOM 1420 C CA . PHE A 1 171 ? 23.006 -5.067 -10.223 1.00 92.56 171 PHE A CA 1
ATOM 1421 C C . PHE A 1 171 ? 24.246 -5.907 -9.975 1.00 92.56 171 PHE A C 1
ATOM 1423 O O . PHE A 1 171 ? 25.284 -5.620 -10.567 1.00 92.56 171 PHE A O 1
ATOM 1430 N N . GLU A 1 172 ? 24.141 -6.973 -9.188 1.00 94.69 172 GLU A N 1
ATOM 1431 C CA . GLU A 1 172 ? 25.282 -7.848 -8.948 1.00 94.69 172 GLU A CA 1
ATOM 1432 C C . GLU A 1 172 ? 25.745 -8.513 -10.245 1.00 94.69 172 GLU A C 1
ATOM 1434 O O . GLU A 1 172 ? 26.942 -8.570 -10.522 1.00 94.69 172 GLU A O 1
ATOM 1439 N N . TYR A 1 173 ? 24.811 -8.931 -11.106 1.00 94.25 173 TYR A N 1
ATOM 1440 C CA . TYR A 1 173 ? 25.159 -9.416 -12.439 1.00 94.25 173 TYR A CA 1
ATOM 1441 C C . TYR A 1 173 ? 25.886 -8.350 -13.268 1.00 94.25 173 TYR A C 1
ATOM 1443 O O . TYR A 1 173 ? 26.924 -8.655 -13.853 1.00 94.25 173 TYR A O 1
ATOM 1451 N N . LEU A 1 174 ? 25.378 -7.113 -13.308 1.00 92.75 174 LEU A N 1
ATOM 1452 C CA . LEU A 1 174 ? 26.013 -6.048 -14.080 1.00 92.75 174 LEU A CA 1
ATOM 1453 C C . LEU A 1 174 ? 27.434 -5.752 -13.576 1.00 92.75 174 LEU A C 1
ATOM 1455 O O . LEU A 1 174 ? 28.381 -5.765 -14.359 1.00 92.75 174 LEU A O 1
ATOM 1459 N N . ARG A 1 175 ? 27.590 -5.566 -12.262 1.00 92.25 175 ARG A N 1
ATOM 1460 C CA . ARG A 1 175 ? 28.862 -5.217 -11.613 1.00 92.25 175 ARG A CA 1
ATOM 1461 C C . ARG A 1 175 ? 29.931 -6.300 -11.750 1.00 92.25 175 ARG A C 1
ATOM 1463 O O . ARG A 1 175 ? 31.112 -5.978 -11.776 1.00 92.25 175 ARG A O 1
ATOM 1470 N N . THR A 1 176 ? 29.536 -7.571 -11.806 1.00 95.31 176 THR A N 1
ATOM 1471 C CA . THR A 1 176 ? 30.478 -8.703 -11.889 1.00 95.31 176 THR A CA 1
ATOM 1472 C C . THR A 1 176 ? 30.838 -9.110 -13.314 1.00 95.31 176 THR A C 1
ATOM 1474 O O . THR A 1 176 ? 31.835 -9.801 -13.497 1.00 95.31 176 THR A O 1
ATOM 1477 N N . ASN A 1 177 ? 30.044 -8.717 -14.318 1.00 94.94 177 ASN A N 1
ATOM 1478 C CA . ASN A 1 177 ? 30.222 -9.176 -15.702 1.00 94.94 177 ASN A CA 1
ATOM 1479 C C . ASN A 1 177 ? 30.613 -8.065 -16.684 1.00 94.94 177 ASN A C 1
ATOM 1481 O O . ASN A 1 177 ? 30.990 -8.384 -17.810 1.00 94.94 177 ASN A O 1
ATOM 1485 N N . PHE A 1 178 ? 30.506 -6.787 -16.305 1.00 93.06 178 PHE A N 1
ATOM 1486 C CA . PHE A 1 178 ? 30.744 -5.680 -17.227 1.00 93.06 178 PHE A CA 1
ATOM 1487 C C . PHE A 1 178 ? 31.567 -4.553 -16.600 1.00 93.06 178 PHE A C 1
ATOM 1489 O O . PHE A 1 178 ? 31.118 -3.876 -15.675 1.00 93.06 178 PHE A O 1
ATOM 1496 N N . ASP A 1 179 ? 32.733 -4.274 -17.184 1.00 90.62 179 ASP A N 1
ATOM 1497 C CA . ASP A 1 179 ? 33.633 -3.199 -16.735 1.00 90.62 179 ASP A CA 1
ATOM 1498 C C . ASP A 1 179 ? 33.001 -1.802 -16.870 1.00 90.62 179 ASP A C 1
ATOM 1500 O O . ASP A 1 179 ? 33.277 -0.890 -16.083 1.00 90.62 179 ASP A O 1
ATOM 1504 N N . TRP A 1 180 ? 32.094 -1.639 -17.841 1.00 90.94 180 TRP A N 1
ATOM 1505 C CA . TRP A 1 180 ? 31.345 -0.402 -18.053 1.00 90.94 180 TRP A CA 1
ATOM 1506 C C . TRP A 1 180 ? 30.291 -0.132 -16.969 1.00 90.94 180 TRP A C 1
ATOM 1508 O O . TRP A 1 180 ? 29.758 0.967 -16.920 1.00 90.94 180 TRP A O 1
ATOM 1518 N N . PHE A 1 181 ? 30.024 -1.045 -16.026 1.00 88.38 181 PHE A N 1
ATOM 1519 C CA . PHE A 1 181 ? 29.063 -0.792 -14.939 1.00 88.38 181 PHE A CA 1
ATOM 1520 C C . PHE A 1 181 ? 29.351 0.509 -14.161 1.00 88.38 181 PHE A C 1
ATOM 1522 O O . PHE A 1 181 ? 28.438 1.189 -13.695 1.00 88.38 181 PHE A O 1
ATOM 1529 N N . SER A 1 182 ? 30.629 0.880 -14.040 1.00 83.75 182 SER A N 1
ATOM 1530 C CA . SER A 1 182 ? 31.060 2.108 -13.363 1.00 83.75 182 SER A CA 1
ATOM 1531 C C . SER A 1 182 ? 31.089 3.350 -14.266 1.00 83.75 182 SER A C 1
ATOM 1533 O O . SER A 1 182 ? 31.124 4.469 -13.746 1.00 83.75 182 SER A O 1
ATOM 1535 N N . SER A 1 183 ? 31.067 3.199 -15.600 1.00 77.56 183 SER A N 1
ATOM 1536 C CA . SER A 1 183 ? 31.371 4.300 -16.527 1.00 77.56 183 SER A CA 1
ATOM 1537 C C . SER A 1 183 ? 30.363 5.431 -16.428 1.00 77.56 183 SER A C 1
ATOM 1539 O O . SER A 1 183 ? 30.767 6.590 -16.341 1.00 77.56 183 SER A O 1
ATOM 1541 N N . GLN A 1 184 ? 29.071 5.115 -16.332 1.00 70.00 184 GLN A N 1
ATOM 1542 C CA . GLN A 1 184 ? 28.048 6.147 -16.196 1.00 70.00 184 GLN A CA 1
ATOM 1543 C C . GLN A 1 184 ? 28.212 6.947 -14.893 1.00 70.00 184 GLN A C 1
ATOM 1545 O O . GLN A 1 184 ? 28.041 8.166 -14.893 1.00 70.00 184 GLN A O 1
ATOM 1550 N N . TYR A 1 185 ? 28.565 6.283 -13.791 1.00 72.50 185 TYR A N 1
ATOM 1551 C CA . TYR A 1 185 ? 28.697 6.917 -12.478 1.00 72.50 185 TYR A CA 1
ATOM 1552 C C . TYR A 1 185 ? 29.978 7.749 -12.343 1.00 72.50 185 TYR A C 1
ATOM 1554 O O . TYR A 1 185 ? 29.988 8.730 -11.605 1.00 72.50 185 TYR A O 1
ATOM 1562 N N . TRP A 1 186 ? 31.053 7.354 -13.029 1.00 78.19 186 TRP A N 1
ATOM 1563 C CA . TRP A 1 186 ? 32.386 7.938 -12.840 1.00 78.19 186 TRP A CA 1
ATOM 1564 C C . TRP A 1 186 ? 32.779 8.895 -13.964 1.00 78.19 186 TRP A C 1
ATOM 1566 O O . TRP A 1 186 ? 33.469 9.879 -13.719 1.00 78.19 186 TRP A O 1
ATOM 1576 N N . LYS A 1 187 ? 32.352 8.609 -15.197 1.00 76.62 187 LYS A N 1
ATOM 1577 C CA . LYS A 1 187 ? 32.721 9.367 -16.402 1.00 76.62 187 LYS A CA 1
ATOM 1578 C C . LYS A 1 187 ? 31.567 10.208 -16.946 1.00 76.62 187 LYS A C 1
ATOM 1580 O O . LYS A 1 187 ? 31.798 11.087 -17.763 1.00 76.62 187 LYS A O 1
ATOM 1585 N N . GLY A 1 188 ? 30.329 9.948 -16.513 1.00 73.62 188 GLY A N 1
ATOM 1586 C CA . GLY A 1 188 ? 29.139 10.623 -17.045 1.00 73.62 188 GLY A CA 1
ATOM 1587 C C . GLY A 1 188 ? 28.803 10.240 -18.493 1.00 73.62 188 GLY A C 1
ATOM 1588 O O . GLY A 1 188 ? 27.916 10.843 -19.097 1.00 73.62 188 GLY A O 1
ATOM 1589 N N . GLU A 1 189 ? 29.479 9.226 -19.032 1.00 79.00 189 GLU A N 1
ATOM 1590 C CA . GLU A 1 189 ? 29.349 8.742 -20.403 1.00 79.00 189 GLU A CA 1
ATOM 1591 C C . GLU A 1 189 ? 28.824 7.304 -20.410 1.00 79.00 189 GLU A C 1
ATOM 1593 O O . GLU A 1 189 ? 29.100 6.519 -19.499 1.00 79.00 189 GLU A O 1
ATOM 1598 N N . ILE A 1 190 ? 28.058 6.969 -21.449 1.00 86.94 190 ILE A N 1
ATOM 1599 C CA . ILE A 1 190 ? 27.575 5.612 -21.707 1.00 86.94 190 ILE A CA 1
ATOM 1600 C C . ILE A 1 190 ? 28.374 5.023 -22.867 1.00 86.94 190 ILE A C 1
ATOM 1602 O O . ILE A 1 190 ? 28.457 5.646 -23.926 1.00 86.94 190 ILE A O 1
ATOM 1606 N N . SER A 1 191 ? 28.981 3.854 -22.664 1.00 90.31 191 SER A N 1
ATOM 1607 C CA . SER A 1 191 ? 29.783 3.219 -23.712 1.00 90.31 191 SER A CA 1
ATOM 1608 C C . SER A 1 191 ? 28.896 2.558 -24.772 1.00 90.31 191 SER A C 1
ATOM 1610 O O . SER A 1 191 ? 27.718 2.267 -24.540 1.00 90.31 191 SER A O 1
ATOM 1612 N N . GLU A 1 192 ? 29.454 2.297 -25.954 1.00 92.25 192 GLU A N 1
ATOM 1613 C CA . GLU A 1 192 ? 28.727 1.589 -27.012 1.00 92.25 192 GLU A CA 1
ATOM 1614 C C . GLU A 1 192 ? 28.364 0.156 -26.580 1.00 92.25 192 GLU A C 1
ATOM 1616 O O . GLU A 1 192 ? 27.287 -0.343 -26.909 1.00 92.25 192 GLU A O 1
ATOM 1621 N N . GLU A 1 193 ? 29.225 -0.500 -25.798 1.00 93.12 193 GLU A N 1
ATOM 1622 C CA . GLU A 1 193 ? 28.973 -1.823 -25.219 1.00 93.12 193 GLU A CA 1
ATOM 1623 C C . GLU A 1 193 ? 27.795 -1.804 -24.238 1.00 93.12 193 GLU A C 1
ATOM 1625 O O . GLU A 1 193 ? 26.953 -2.704 -24.282 1.00 93.12 193 GLU A O 1
ATOM 1630 N N . GLU A 1 194 ? 27.699 -0.773 -23.395 1.00 93.19 194 GLU A N 1
ATOM 1631 C CA . GLU A 1 194 ? 26.567 -0.578 -22.486 1.00 93.19 194 GLU A CA 1
ATOM 1632 C C . GLU A 1 194 ? 25.260 -0.349 -23.271 1.00 93.19 194 GLU A C 1
ATOM 1634 O O . GLU A 1 194 ? 24.237 -0.975 -22.981 1.00 93.19 194 GLU A O 1
ATOM 1639 N N . LEU A 1 195 ? 25.282 0.472 -24.330 1.00 93.88 195 LEU A N 1
ATOM 1640 C CA . LEU A 1 195 ? 24.113 0.667 -25.203 1.00 93.88 195 LEU A CA 1
ATOM 1641 C C . LEU A 1 195 ? 23.687 -0.633 -25.900 1.00 93.88 195 LEU A C 1
ATOM 1643 O O . LEU A 1 195 ? 22.494 -0.943 -25.948 1.00 93.88 195 LEU A O 1
ATOM 1647 N N . LYS A 1 196 ? 24.644 -1.421 -26.409 1.00 95.75 196 LYS A N 1
ATOM 1648 C CA . LYS A 1 196 ? 24.374 -2.739 -27.010 1.00 95.75 196 LYS A CA 1
ATOM 1649 C C . LYS A 1 196 ? 23.769 -3.704 -25.994 1.00 95.75 196 LYS A C 1
ATOM 1651 O O . LYS A 1 196 ? 22.865 -4.463 -26.350 1.00 95.75 196 LYS A O 1
ATOM 1656 N N . PHE A 1 197 ? 24.221 -3.665 -24.738 1.00 95.19 197 PHE A N 1
ATOM 1657 C CA . PHE A 1 197 ? 23.604 -4.440 -23.666 1.00 95.19 197 PHE A CA 1
ATOM 1658 C C . PHE A 1 197 ? 22.135 -4.045 -23.483 1.00 95.19 197 PHE A C 1
ATOM 1660 O O . PHE A 1 197 ? 21.271 -4.925 -23.502 1.00 95.19 197 PHE A O 1
ATOM 1667 N N . TYR A 1 198 ? 21.838 -2.745 -23.376 1.00 94.00 198 TYR A N 1
ATOM 1668 C CA . TYR A 1 198 ? 20.464 -2.277 -23.198 1.00 94.00 198 TYR A CA 1
ATOM 1669 C C . TYR A 1 198 ? 19.536 -2.628 -24.370 1.00 94.00 198 TYR A C 1
ATOM 1671 O O . TYR A 1 198 ? 18.402 -3.058 -24.160 1.00 94.00 198 TYR A O 1
ATOM 1679 N N . ALA A 1 199 ? 20.014 -2.482 -25.605 1.00 94.94 199 ALA A N 1
ATOM 1680 C CA . ALA A 1 199 ? 19.200 -2.721 -26.792 1.00 94.94 199 ALA A CA 1
ATOM 1681 C C . ALA A 1 199 ? 18.949 -4.216 -27.050 1.00 94.94 199 ALA A C 1
ATOM 1683 O O . ALA A 1 199 ? 17.835 -4.632 -27.385 1.00 94.94 199 ALA A O 1
ATOM 1684 N N . TYR A 1 200 ? 19.980 -5.048 -26.889 1.00 95.69 200 TYR A N 1
ATOM 1685 C CA . TYR A 1 200 ? 19.978 -6.376 -27.504 1.00 95.69 200 TYR A CA 1
ATOM 1686 C C . TYR A 1 200 ? 20.102 -7.535 -26.523 1.00 95.69 200 TYR A C 1
ATOM 1688 O O . TYR A 1 200 ? 19.773 -8.663 -26.893 1.00 95.69 200 TYR A O 1
ATOM 1696 N N . ASN A 1 201 ? 20.528 -7.307 -25.277 1.00 95.81 201 ASN A N 1
ATOM 1697 C CA . ASN A 1 201 ? 20.784 -8.417 -24.369 1.00 95.81 201 ASN A CA 1
ATOM 1698 C C . ASN A 1 201 ? 19.473 -9.125 -23.948 1.00 95.81 201 ASN A C 1
ATOM 1700 O O . ASN A 1 201 ? 18.597 -8.507 -23.332 1.00 95.81 201 ASN A O 1
ATOM 1704 N N . PRO A 1 202 ? 19.321 -10.439 -24.208 1.00 94.62 202 PRO A N 1
ATOM 1705 C CA . PRO A 1 202 ? 18.093 -11.162 -23.879 1.00 94.62 202 PRO A CA 1
ATOM 1706 C C . PRO A 1 202 ? 17.839 -11.253 -22.367 1.00 94.62 202 PRO A C 1
ATOM 1708 O O . PRO A 1 202 ? 16.687 -11.278 -21.936 1.00 94.62 202 PRO A O 1
ATOM 1711 N N . ARG A 1 203 ? 18.888 -11.242 -21.533 1.00 94.44 203 ARG A N 1
ATOM 1712 C CA . ARG A 1 203 ? 18.742 -11.242 -20.072 1.00 94.44 203 ARG A CA 1
ATOM 1713 C C . ARG A 1 203 ? 18.099 -9.955 -19.576 1.00 94.44 203 ARG A C 1
ATOM 1715 O O . ARG A 1 203 ? 17.290 -10.014 -18.654 1.00 94.44 203 ARG A O 1
ATOM 1722 N N . LEU A 1 204 ? 18.415 -8.816 -20.192 1.00 93.38 204 LEU A N 1
ATOM 1723 C CA . LEU A 1 204 ? 17.749 -7.562 -19.860 1.00 93.38 204 LEU A CA 1
ATOM 1724 C C . LEU A 1 204 ? 16.270 -7.595 -20.262 1.00 93.38 204 LEU A C 1
ATOM 1726 O O . LEU A 1 204 ? 15.423 -7.197 -19.466 1.00 93.38 204 LEU A O 1
ATOM 1730 N N . LYS A 1 205 ? 15.935 -8.127 -21.444 1.00 92.25 205 LYS A N 1
ATOM 1731 C CA . LYS A 1 205 ? 14.530 -8.302 -21.859 1.00 92.25 205 LYS A CA 1
ATOM 1732 C C . LYS A 1 205 ? 13.753 -9.161 -20.851 1.00 92.25 205 LYS A C 1
ATOM 1734 O O . LYS A 1 205 ? 12.660 -8.784 -20.432 1.00 92.25 205 LYS A O 1
ATOM 1739 N N . ASN A 1 206 ? 14.357 -10.255 -20.379 1.00 93.00 206 ASN A N 1
ATOM 1740 C CA . ASN A 1 206 ? 13.782 -11.105 -19.329 1.00 93.00 206 ASN A CA 1
ATOM 1741 C C . ASN A 1 206 ? 13.636 -10.366 -17.987 1.00 93.00 206 ASN A C 1
ATOM 1743 O O . ASN A 1 206 ? 12.617 -10.509 -17.309 1.00 93.00 206 ASN A O 1
ATOM 1747 N N . PHE A 1 207 ? 14.622 -9.547 -17.613 1.00 93.62 207 PHE A N 1
ATOM 1748 C CA . PHE A 1 207 ? 14.561 -8.705 -16.419 1.00 93.62 207 PHE A CA 1
ATOM 1749 C C . PHE A 1 207 ? 13.411 -7.691 -16.490 1.00 93.62 207 PHE A C 1
ATOM 1751 O O . PHE A 1 207 ? 12.622 -7.612 -15.549 1.00 93.62 207 PHE A O 1
ATOM 1758 N N . ILE A 1 208 ? 13.264 -6.978 -17.614 1.00 91.62 208 ILE A N 1
ATOM 1759 C CA . ILE A 1 208 ? 12.173 -6.019 -17.855 1.00 91.62 208 ILE A CA 1
ATOM 1760 C C . ILE A 1 208 ? 10.813 -6.722 -17.766 1.00 91.62 208 ILE A C 1
ATOM 1762 O O . ILE A 1 208 ? 9.908 -6.225 -17.096 1.00 91.62 208 ILE A O 1
ATOM 1766 N N . ALA A 1 209 ? 10.672 -7.902 -18.379 1.00 89.38 209 ALA A N 1
ATOM 1767 C CA . ALA A 1 209 ? 9.438 -8.680 -18.318 1.00 89.38 209 ALA A CA 1
ATOM 1768 C C . ALA A 1 209 ? 9.079 -9.081 -16.875 1.00 89.38 209 ALA A C 1
ATOM 1770 O O . ALA A 1 209 ? 7.950 -8.852 -16.436 1.00 89.38 209 ALA A O 1
ATOM 1771 N N . ARG A 1 210 ? 10.038 -9.612 -16.100 1.00 91.62 210 ARG A N 1
ATOM 1772 C CA . ARG A 1 210 ? 9.799 -9.967 -14.690 1.00 91.62 210 ARG A CA 1
ATOM 1773 C C . ARG A 1 210 ? 9.478 -8.740 -13.840 1.00 91.62 210 ARG A C 1
ATOM 1775 O O . ARG A 1 210 ? 8.551 -8.801 -13.037 1.00 91.62 210 ARG A O 1
ATOM 1782 N N . LYS A 1 211 ? 10.211 -7.638 -14.016 1.00 90.25 211 LYS A N 1
ATOM 1783 C CA . LYS A 1 211 ? 10.014 -6.403 -13.246 1.00 90.25 211 LYS A CA 1
ATOM 1784 C C . LYS A 1 211 ? 8.654 -5.763 -13.555 1.00 90.25 211 LYS A C 1
ATOM 1786 O O . LYS A 1 211 ? 7.946 -5.403 -12.628 1.00 90.25 211 LYS A O 1
ATOM 1791 N N . SER A 1 212 ? 8.229 -5.738 -14.823 1.00 84.38 212 SER A N 1
ATOM 1792 C CA . SER A 1 212 ? 6.875 -5.313 -15.225 1.00 84.38 212 SER A CA 1
ATOM 1793 C C . SER A 1 212 ? 5.781 -6.210 -14.624 1.00 84.38 212 SER A C 1
ATOM 1795 O O . SER A 1 212 ? 4.750 -5.708 -14.192 1.00 84.38 212 SER A O 1
ATOM 1797 N N . ASN A 1 213 ? 5.989 -7.528 -14.513 1.00 86.12 213 ASN A N 1
ATOM 1798 C CA . ASN A 1 213 ? 5.042 -8.398 -13.797 1.00 86.12 213 ASN A CA 1
ATOM 1799 C C . ASN A 1 213 ? 4.940 -8.031 -12.312 1.00 86.12 213 ASN A C 1
ATOM 1801 O O . ASN A 1 213 ? 3.834 -7.853 -11.817 1.00 86.12 213 ASN A O 1
ATOM 1805 N N . LEU A 1 214 ? 6.081 -7.856 -11.639 1.00 89.94 214 LEU A N 1
ATOM 1806 C CA . LEU A 1 214 ? 6.128 -7.474 -10.227 1.00 89.94 214 LEU A CA 1
ATOM 1807 C C . LEU A 1 214 ? 5.487 -6.112 -9.954 1.00 89.94 214 LEU A C 1
ATOM 1809 O O . LEU A 1 214 ? 4.766 -5.971 -8.978 1.00 89.94 214 LEU A O 1
ATOM 1813 N N . PHE A 1 215 ? 5.715 -5.119 -10.815 1.00 84.06 215 PHE A N 1
ATOM 1814 C CA . PHE A 1 215 ? 5.053 -3.819 -10.698 1.00 84.06 215 PHE A CA 1
ATOM 1815 C C . PHE A 1 215 ? 3.539 -3.952 -10.784 1.00 84.06 215 PHE A C 1
ATOM 1817 O O . PHE A 1 215 ? 2.834 -3.367 -9.974 1.00 84.06 215 PHE A O 1
ATOM 1824 N N . ARG A 1 216 ? 3.034 -4.775 -11.706 1.00 79.25 216 ARG A N 1
ATOM 1825 C CA . ARG A 1 216 ? 1.595 -5.036 -11.816 1.00 79.25 216 ARG A CA 1
ATOM 1826 C C . ARG A 1 216 ? 1.065 -5.743 -10.570 1.00 79.25 216 ARG A C 1
ATOM 1828 O O . ARG A 1 216 ? 0.070 -5.298 -10.019 1.00 79.25 216 ARG A O 1
ATOM 1835 N N . GLU A 1 217 ? 1.762 -6.766 -10.071 1.00 83.94 217 GLU A N 1
ATOM 1836 C CA . GLU A 1 217 ? 1.464 -7.416 -8.780 1.00 83.94 217 GLU A CA 1
ATOM 1837 C C . GLU A 1 217 ? 1.421 -6.407 -7.614 1.00 83.94 217 GLU A C 1
ATOM 1839 O O . GLU A 1 217 ? 0.498 -6.446 -6.802 1.00 83.94 217 GLU A O 1
ATOM 1844 N N . ALA A 1 218 ? 2.362 -5.463 -7.550 1.00 85.00 218 ALA A N 1
ATOM 1845 C CA . ALA A 1 218 ? 2.397 -4.440 -6.505 1.00 85.00 218 ALA A CA 1
ATOM 1846 C C . ALA A 1 218 ? 1.243 -3.437 -6.638 1.00 85.00 218 ALA A C 1
ATOM 1848 O O . ALA A 1 218 ? 0.626 -3.077 -5.639 1.00 85.00 218 ALA A O 1
ATOM 1849 N N . LEU A 1 219 ? 0.912 -3.028 -7.868 1.00 77.44 219 LEU A N 1
ATOM 1850 C CA . LEU A 1 219 ? -0.238 -2.169 -8.160 1.00 77.44 219 LEU A CA 1
ATOM 1851 C C . LEU A 1 219 ? -1.547 -2.824 -7.710 1.00 77.44 219 LEU A C 1
ATOM 1853 O O . LEU A 1 219 ? -2.372 -2.158 -7.092 1.00 77.44 219 LEU A O 1
ATOM 1857 N N . TYR A 1 220 ? -1.709 -4.128 -7.964 1.00 73.94 220 TYR A N 1
ATOM 1858 C CA . TYR A 1 220 ? -2.840 -4.917 -7.472 1.00 73.94 220 TYR A CA 1
ATOM 1859 C C . TYR A 1 220 ? -2.947 -4.885 -5.954 1.00 73.94 220 TYR A C 1
ATOM 1861 O O . TYR A 1 220 ? -3.944 -4.426 -5.405 1.00 73.94 220 TYR A O 1
ATOM 1869 N N . SER A 1 221 ? -1.885 -5.331 -5.288 1.00 80.06 221 SER A N 1
ATOM 1870 C CA . SER A 1 221 ? -1.884 -5.464 -3.836 1.00 80.06 221 SER A CA 1
ATOM 1871 C C . SER A 1 221 ? -2.016 -4.112 -3.131 1.00 80.06 221 SER A C 1
ATOM 1873 O O . SER A 1 221 ? -2.616 -4.034 -2.062 1.00 80.06 221 SER A O 1
ATOM 1875 N N . GLY A 1 222 ? -1.456 -3.046 -3.710 1.00 80.81 222 GLY A N 1
ATOM 1876 C CA . GLY A 1 222 ? -1.560 -1.695 -3.169 1.00 80.81 222 GLY A CA 1
ATOM 1877 C C . GLY A 1 222 ? -2.974 -1.133 -3.297 1.00 80.81 222 GLY A C 1
ATOM 1878 O O . GLY A 1 222 ? -3.460 -0.478 -2.381 1.00 80.81 222 GLY A O 1
ATOM 1879 N N . GLU A 1 223 ? -3.662 -1.421 -4.402 1.00 74.00 223 GLU A N 1
ATOM 1880 C CA . GLU A 1 223 ? -5.066 -1.047 -4.591 1.00 74.00 223 GLU A CA 1
ATOM 1881 C C . GLU A 1 223 ? -5.969 -1.769 -3.576 1.00 74.00 223 GLU A C 1
ATOM 1883 O O . GLU A 1 223 ? -6.721 -1.109 -2.853 1.00 74.00 223 GLU A O 1
ATOM 1888 N N . ASP A 1 224 ? -5.809 -3.093 -3.434 1.00 76.19 224 ASP A N 1
ATOM 1889 C CA . ASP A 1 224 ? -6.521 -3.905 -2.434 1.00 76.19 224 ASP A CA 1
ATOM 1890 C C . ASP A 1 224 ? -6.386 -3.312 -1.022 1.00 76.19 224 ASP A C 1
ATOM 1892 O O . ASP A 1 224 ? -7.375 -3.110 -0.303 1.00 76.19 224 ASP A O 1
ATOM 1896 N N . TYR A 1 225 ? -5.149 -2.970 -0.650 1.00 83.81 225 TYR A N 1
ATOM 1897 C CA . TYR A 1 225 ? -4.822 -2.348 0.626 1.00 83.81 225 TYR A CA 1
ATOM 1898 C C . TYR A 1 225 ? -5.518 -0.997 0.816 1.00 83.81 225 TYR A C 1
ATOM 1900 O O . TYR A 1 225 ? -6.177 -0.767 1.837 1.00 83.81 225 TYR A O 1
ATOM 1908 N N . VAL A 1 226 ? -5.381 -0.091 -0.156 1.00 78.19 226 VAL A N 1
ATOM 1909 C CA . VAL A 1 226 ? -5.903 1.279 -0.067 1.00 78.19 226 VAL A CA 1
ATOM 1910 C C . VAL A 1 226 ? -7.409 1.266 0.151 1.00 78.19 226 VAL A C 1
ATOM 1912 O O . VAL A 1 226 ? -7.935 2.000 0.987 1.00 78.19 226 VAL A O 1
ATOM 1915 N N . LEU A 1 227 ? -8.139 0.429 -0.567 1.00 73.38 227 LEU A N 1
ATOM 1916 C CA . LEU A 1 227 ? -9.593 0.475 -0.505 1.00 73.38 227 LEU A CA 1
ATOM 1917 C C . LEU A 1 227 ? -10.148 -0.218 0.727 1.00 73.38 227 LEU A C 1
ATOM 1919 O O . LEU A 1 227 ? -11.081 0.307 1.343 1.00 73.38 227 LEU A O 1
ATOM 1923 N N . LYS A 1 228 ? -9.535 -1.328 1.148 1.00 79.12 228 LYS A N 1
ATOM 1924 C CA . LYS A 1 228 ? -9.849 -1.923 2.446 1.00 79.12 228 LYS A CA 1
ATOM 1925 C C . LYS A 1 228 ? -9.587 -0.921 3.572 1.00 79.12 228 LYS A C 1
ATOM 1927 O O . LYS A 1 228 ? -10.435 -0.755 4.448 1.00 79.12 228 LYS A O 1
ATOM 1932 N N . SER A 1 229 ? -8.492 -0.166 3.483 1.00 83.56 229 SER A N 1
ATOM 1933 C CA . SER A 1 229 ? -8.167 0.913 4.419 1.00 83.56 229 SER A CA 1
ATOM 1934 C C . SER A 1 229 ? -9.247 1.998 4.456 1.00 83.56 229 SER A C 1
ATOM 1936 O O . SER A 1 229 ? -9.697 2.376 5.535 1.00 83.56 229 SER A O 1
ATOM 1938 N N . LYS A 1 230 ? -9.736 2.462 3.296 1.00 80.62 230 LYS A N 1
ATOM 1939 C CA . LYS A 1 230 ? -10.822 3.462 3.213 1.00 80.62 230 LYS A CA 1
ATOM 1940 C C . LYS A 1 230 ? -12.132 2.952 3.821 1.00 80.62 230 LYS A C 1
ATOM 1942 O O . LYS A 1 230 ? -12.837 3.717 4.478 1.00 80.62 230 LYS A O 1
ATOM 1947 N N . GLN A 1 231 ? -12.466 1.676 3.615 1.00 79.25 231 GLN A N 1
ATOM 1948 C CA . GLN A 1 231 ? -13.651 1.050 4.214 1.00 79.25 231 GLN A CA 1
ATOM 1949 C C . GLN A 1 231 ? -13.541 0.998 5.740 1.00 79.25 231 GLN A C 1
ATOM 1951 O O . GLN A 1 231 ? -14.466 1.414 6.436 1.00 79.25 231 GLN A O 1
ATOM 1956 N N . ILE A 1 232 ? -12.399 0.539 6.255 1.00 82.94 232 ILE A N 1
ATOM 1957 C CA . ILE A 1 232 ? -12.138 0.458 7.696 1.00 82.94 232 ILE A CA 1
ATOM 1958 C C . ILE A 1 232 ? -12.146 1.847 8.322 1.00 82.94 232 ILE A C 1
ATOM 1960 O O . ILE A 1 232 ? -12.795 2.045 9.343 1.00 82.94 232 ILE A O 1
ATOM 1964 N N . TYR A 1 233 ? -11.494 2.823 7.689 1.00 85.38 233 TYR A N 1
ATOM 1965 C CA . TYR A 1 233 ? -11.471 4.201 8.169 1.00 85.38 233 TYR A CA 1
ATOM 1966 C C . TYR A 1 233 ? -12.887 4.744 8.371 1.00 85.38 233 TYR A C 1
ATOM 1968 O O . TYR A 1 233 ? -13.177 5.311 9.422 1.00 85.38 233 TYR A O 1
ATOM 1976 N N . LYS A 1 234 ? -13.780 4.528 7.393 1.00 82.44 234 LYS A N 1
ATOM 1977 C CA . LYS A 1 234 ? -15.191 4.922 7.499 1.00 82.44 234 LYS A CA 1
ATOM 1978 C C . LYS A 1 234 ? -15.900 4.196 8.637 1.00 82.44 234 LYS A C 1
ATOM 1980 O O . LYS A 1 234 ? -16.581 4.849 9.410 1.00 82.44 234 LYS A O 1
ATOM 1985 N N . LYS A 1 235 ? -15.711 2.882 8.795 1.00 84.56 235 LYS A N 1
ATOM 1986 C CA . LYS A 1 235 ? -16.297 2.135 9.925 1.00 84.56 235 LYS A CA 1
ATOM 1987 C C . LYS A 1 235 ? -15.839 2.683 11.279 1.00 84.56 235 LYS A C 1
ATOM 1989 O O . LYS A 1 235 ? -16.651 2.832 12.184 1.00 84.56 235 LYS A O 1
ATOM 1994 N N . ILE A 1 236 ? -14.557 3.024 11.403 1.00 88.06 236 ILE A N 1
ATOM 1995 C CA . ILE A 1 236 ? -14.019 3.646 12.617 1.00 88.06 236 ILE A CA 1
ATOM 1996 C C . ILE A 1 236 ? -14.631 5.037 12.835 1.00 88.06 236 ILE A C 1
ATOM 1998 O O . ILE A 1 236 ? -14.977 5.383 13.959 1.00 88.06 236 ILE A O 1
ATOM 2002 N N . ASP A 1 237 ? -14.809 5.823 11.776 1.00 85.69 237 ASP A N 1
ATOM 2003 C CA . ASP A 1 237 ? -15.448 7.140 11.841 1.00 85.69 237 ASP A CA 1
ATOM 2004 C C . ASP A 1 237 ? -16.902 7.052 12.347 1.00 85.69 237 ASP A C 1
ATOM 2006 O O . ASP A 1 237 ? -17.329 7.831 13.204 1.00 85.69 237 ASP A O 1
ATOM 2010 N N . GLU A 1 238 ? -17.650 6.044 11.888 1.00 86.44 238 GLU A N 1
ATOM 2011 C CA . GLU A 1 238 ? -18.998 5.749 12.380 1.00 86.44 238 GLU A CA 1
ATOM 2012 C C . GLU A 1 238 ? -19.005 5.385 13.867 1.00 86.44 238 GLU A C 1
ATOM 2014 O O . GLU A 1 238 ? -19.821 5.925 14.618 1.00 86.44 238 GLU A O 1
ATOM 2019 N N . GLU A 1 239 ? -18.071 4.534 14.294 1.00 87.75 239 GLU A N 1
ATOM 2020 C CA . GLU A 1 239 ? -17.900 4.113 15.688 1.00 87.75 239 GLU A CA 1
ATOM 2021 C C . GLU A 1 239 ? -17.516 5.286 16.608 1.00 87.75 239 GLU A C 1
ATOM 2023 O O . GLU A 1 239 ? -17.956 5.388 17.755 1.00 87.75 239 GLU A O 1
ATOM 2028 N N . LEU A 1 240 ? -16.729 6.234 16.094 1.00 88.62 240 LEU A N 1
ATOM 2029 C CA . LEU A 1 240 ? -16.349 7.454 16.805 1.00 88.62 240 LEU A CA 1
ATOM 2030 C C . LEU A 1 240 ? -17.448 8.532 16.795 1.00 88.62 240 LEU A C 1
ATOM 2032 O O . LEU A 1 240 ? -17.295 9.556 17.469 1.00 88.62 240 LEU A O 1
ATOM 2036 N N . GLY A 1 241 ? -18.555 8.318 16.075 1.00 85.56 241 GLY A N 1
ATOM 2037 C CA . GLY A 1 241 ? -19.652 9.279 15.940 1.00 85.56 241 GLY A CA 1
ATOM 2038 C C . GLY A 1 241 ? -19.316 10.479 15.048 1.00 85.56 241 GLY A C 1
ATOM 2039 O O . GLY A 1 241 ? -19.871 11.560 15.243 1.00 85.56 241 GLY A O 1
ATOM 2040 N N . GLN A 1 242 ? -18.402 10.310 14.090 1.00 80.38 242 GLN A N 1
ATOM 2041 C CA . GLN A 1 242 ? -17.818 11.375 13.265 1.00 80.38 242 GLN A CA 1
ATOM 2042 C C . GLN A 1 242 ? -18.357 11.446 11.821 1.00 80.38 242 GLN A C 1
ATOM 2044 O O . GLN A 1 242 ? -17.890 12.291 11.067 1.00 80.38 242 GLN A O 1
ATOM 2049 N N . LYS A 1 243 ? -19.429 10.699 11.497 1.00 59.88 243 LYS A N 1
ATOM 2050 C CA . LYS A 1 243 ? -20.072 10.496 10.167 1.00 59.88 243 LYS A CA 1
ATOM 2051 C C . LYS A 1 243 ? -20.130 11.659 9.157 1.00 59.88 243 LYS A C 1
ATOM 2053 O O . LYS A 1 243 ? -20.321 11.401 7.972 1.00 59.88 243 LYS A O 1
ATOM 2058 N N . ASN A 1 244 ? -20.049 12.912 9.600 1.00 52.75 244 ASN A N 1
ATOM 2059 C CA . ASN A 1 244 ? -20.174 14.112 8.767 1.00 52.75 244 ASN A CA 1
ATOM 2060 C C . ASN A 1 244 ? -18.869 14.926 8.655 1.00 52.75 244 ASN A C 1
ATOM 2062 O O . ASN A 1 244 ? -18.911 16.057 8.170 1.00 52.75 244 ASN A O 1
ATOM 2066 N N . GLN A 1 245 ? -17.727 14.417 9.131 1.00 59.62 245 GLN A N 1
ATOM 2067 C CA . GLN A 1 245 ? -16.436 15.076 8.920 1.00 59.62 245 GLN A CA 1
ATOM 2068 C C . GLN A 1 245 ? -15.947 14.851 7.486 1.00 59.62 245 GLN A C 1
ATOM 2070 O O . GLN A 1 245 ? -16.035 13.748 6.948 1.00 59.62 245 GLN A O 1
ATOM 2075 N N . GLU A 1 246 ? -15.428 15.910 6.856 1.00 58.50 246 GLU A N 1
ATOM 2076 C CA . GLU A 1 246 ? -14.722 15.782 5.580 1.00 58.50 246 GLU A CA 1
ATOM 2077 C C . GLU A 1 246 ? -13.544 14.819 5.758 1.00 58.50 246 GLU A C 1
ATOM 2079 O O . GLU A 1 246 ? -12.704 15.012 6.643 1.00 58.50 246 GLU A O 1
ATOM 2084 N N . LEU A 1 247 ? -13.486 13.761 4.938 1.00 62.34 247 LEU A N 1
ATOM 2085 C CA . LEU A 1 247 ? -12.362 12.831 5.006 1.00 62.34 247 LEU A CA 1
ATOM 2086 C C . LEU A 1 247 ? -11.089 13.547 4.515 1.00 62.34 247 LEU A C 1
ATOM 2088 O O . LEU A 1 247 ? -11.160 14.419 3.643 1.00 62.34 247 LEU A O 1
ATOM 2092 N N . PRO A 1 248 ? -9.905 13.185 5.032 1.00 63.75 248 PRO A N 1
ATOM 2093 C CA . PRO A 1 248 ? -8.647 13.748 4.556 1.00 63.75 248 PRO A CA 1
ATOM 2094 C C . PRO A 1 248 ? -8.485 13.580 3.042 1.00 63.75 248 PRO A C 1
ATOM 2096 O O . PRO A 1 248 ? -8.848 12.545 2.488 1.00 63.75 248 PRO A O 1
ATOM 2099 N N . LYS A 1 249 ? -7.883 14.563 2.362 1.00 58.34 249 LYS A N 1
ATOM 2100 C CA . LYS A 1 249 ? -7.688 14.528 0.897 1.00 58.34 249 LYS A CA 1
ATOM 2101 C C . LYS A 1 249 ? -6.961 13.268 0.401 1.00 58.34 249 LYS A C 1
ATOM 2103 O O . LYS A 1 249 ? -7.275 12.776 -0.680 1.00 58.34 249 LYS A O 1
ATOM 2108 N N . SER A 1 250 ? -6.064 12.700 1.212 1.00 53.50 250 SER A N 1
ATOM 2109 C CA . SER A 1 250 ? -5.373 11.429 0.939 1.00 53.50 250 SER A CA 1
ATOM 2110 C C . SER A 1 250 ? -6.314 10.220 0.838 1.00 53.50 250 SER A C 1
ATOM 2112 O O . SER A 1 250 ? -5.986 9.235 0.187 1.00 53.50 250 SER A O 1
ATOM 2114 N N . ILE A 1 251 ? -7.520 10.285 1.412 1.00 54.78 251 ILE A N 1
ATOM 2115 C CA . ILE A 1 251 ? -8.560 9.261 1.231 1.00 54.78 251 ILE A CA 1
ATOM 2116 C C . ILE A 1 251 ? -9.212 9.356 -0.155 1.00 54.78 251 ILE A C 1
ATOM 2118 O O . ILE A 1 251 ? -9.681 8.346 -0.687 1.00 54.78 251 ILE A O 1
ATOM 2122 N N . TYR A 1 252 ? -9.240 10.535 -0.775 1.00 49.12 252 TYR A N 1
ATOM 2123 C CA . TYR A 1 252 ? -9.950 10.743 -2.037 1.00 49.12 252 TYR A CA 1
ATOM 2124 C C . TYR A 1 252 ? -9.066 10.661 -3.286 1.00 49.12 252 TYR A C 1
ATOM 2126 O O . TYR A 1 252 ? -9.623 10.461 -4.363 1.00 49.12 252 TYR A O 1
ATOM 2134 N N . ASN A 1 253 ? -7.733 10.764 -3.161 1.00 44.56 253 ASN A N 1
ATOM 2135 C CA . ASN A 1 253 ? -6.816 10.987 -4.294 1.00 44.56 253 ASN A CA 1
ATOM 2136 C C . ASN A 1 253 ? -7.361 12.037 -5.273 1.00 44.56 253 ASN A C 1
ATOM 2138 O O . ASN A 1 253 ? -7.403 11.851 -6.487 1.00 44.56 253 ASN A O 1
ATOM 2142 N N . GLU A 1 254 ? -7.827 13.160 -4.733 1.00 41.78 254 GLU A N 1
ATOM 2143 C CA . GLU A 1 254 ? -8.166 14.320 -5.544 1.00 41.78 254 GLU A CA 1
ATOM 2144 C C . GLU A 1 254 ? -6.869 15.007 -5.981 1.00 41.78 254 GLU A C 1
ATOM 2146 O O . GLU A 1 254 ? -6.363 15.897 -5.304 1.00 41.78 254 GLU A O 1
ATOM 2151 N N . ILE A 1 255 ? -6.321 14.614 -7.134 1.00 42.44 255 ILE A N 1
ATOM 2152 C CA . ILE A 1 255 ? -5.546 15.567 -7.942 1.00 42.44 255 ILE A CA 1
ATOM 2153 C C . ILE A 1 255 ? -6.547 16.665 -8.349 1.00 42.44 255 ILE A C 1
ATOM 2155 O O . ILE A 1 255 ? -7.717 16.356 -8.549 1.00 42.44 255 ILE A O 1
ATOM 2159 N N . ASP A 1 256 ? -6.166 17.931 -8.488 1.00 48.06 256 ASP A N 1
ATOM 2160 C CA . ASP A 1 256 ? -7.004 18.963 -9.121 1.00 48.06 256 ASP A CA 1
ATOM 2161 C C . ASP A 1 256 ? -6.485 19.160 -10.546 1.00 48.06 256 ASP A C 1
ATOM 2163 O O . ASP A 1 256 ? -5.328 19.510 -10.734 1.00 48.06 256 ASP A O 1
ATOM 2167 N N . LEU A 1 257 ? -7.319 18.879 -11.558 1.00 49.97 257 LEU A N 1
ATOM 2168 C CA . LEU A 1 257 ? -6.918 19.070 -12.959 1.00 49.97 257 LEU A CA 1
ATOM 2169 C C . LEU A 1 257 ? -7.435 20.430 -13.394 1.00 49.97 257 LEU A C 1
ATOM 2171 O O . LEU A 1 257 ? -8.621 20.738 -13.215 1.00 49.97 257 LEU A O 1
ATOM 2175 N N . THR A 1 258 ? -6.560 21.203 -14.014 1.00 60.50 258 THR A N 1
ATOM 2176 C CA . THR A 1 258 ? -6.919 22.396 -14.769 1.00 60.50 258 THR A CA 1
ATOM 2177 C C . THR A 1 258 ? -7.908 22.040 -15.882 1.00 60.50 258 THR A C 1
ATOM 2179 O O . THR A 1 258 ? -7.989 20.900 -16.347 1.00 60.50 258 THR A O 1
ATOM 2182 N N . GLN A 1 259 ? -8.675 23.026 -16.348 1.00 63.75 259 GLN A N 1
ATOM 2183 C CA . GLN A 1 259 ? -9.602 22.818 -17.467 1.00 63.75 259 GLN A CA 1
ATOM 2184 C C . GLN A 1 259 ? -8.884 22.331 -18.734 1.00 63.75 259 GLN A C 1
ATOM 2186 O O . GLN A 1 259 ? -9.398 21.460 -19.429 1.00 63.75 259 GLN A O 1
ATOM 2191 N N . SER A 1 260 ? -7.666 22.819 -18.986 1.00 60.03 260 SER A N 1
ATOM 2192 C CA . SER A 1 260 ? -6.825 22.376 -20.102 1.00 60.03 260 SER A CA 1
ATOM 2193 C C . SER A 1 260 ? -6.451 20.899 -20.015 1.00 60.03 260 SER A C 1
ATOM 2195 O O . SER A 1 260 ? -6.509 20.194 -21.019 1.00 60.03 260 SER A O 1
ATOM 2197 N N . GLU A 1 261 ? -6.109 20.405 -18.824 1.00 55.91 261 GLU A N 1
ATOM 2198 C CA . GLU A 1 261 ? -5.775 18.989 -18.649 1.00 55.91 261 GLU A CA 1
ATOM 2199 C C . GLU A 1 261 ? -7.013 18.111 -18.814 1.00 55.91 261 GLU A C 1
ATOM 2201 O O . GLU A 1 261 ? -6.950 17.084 -19.479 1.00 55.91 261 GLU A O 1
ATOM 2206 N N . LYS A 1 262 ? -8.170 18.536 -18.288 1.00 62.31 262 LYS A N 1
ATOM 2207 C CA . LYS A 1 262 ? -9.437 17.819 -18.494 1.00 62.31 262 LYS A CA 1
ATOM 2208 C C . LYS A 1 262 ? -9.792 17.703 -19.978 1.00 62.31 262 LYS A C 1
ATOM 2210 O O . LYS A 1 262 ? -10.194 16.636 -20.432 1.00 62.31 262 LYS A O 1
ATOM 2215 N N . GLN A 1 263 ? -9.614 18.781 -20.735 1.00 67.19 263 GLN A N 1
ATOM 2216 C CA . GLN A 1 263 ? -9.894 18.810 -22.168 1.00 67.19 263 GLN A CA 1
ATOM 2217 C C . GLN A 1 263 ? -8.932 17.923 -22.975 1.00 67.19 263 GLN A C 1
ATOM 2219 O O . GLN A 1 263 ? -9.325 17.354 -23.986 1.00 67.19 263 GLN A O 1
ATOM 2224 N N . ALA A 1 264 ? -7.701 17.702 -22.505 1.00 62.31 264 ALA A N 1
ATOM 2225 C CA . ALA A 1 264 ? -6.771 16.776 -23.159 1.00 62.31 264 ALA A CA 1
ATOM 2226 C C . ALA A 1 264 ? -7.289 15.319 -23.183 1.00 62.31 264 ALA A C 1
ATOM 2228 O O . ALA A 1 264 ? -6.994 14.563 -24.118 1.00 62.31 264 ALA A O 1
ATOM 2229 N N . PHE A 1 265 ? -8.104 14.934 -22.194 1.00 60.75 265 PHE A N 1
ATOM 2230 C CA . PHE A 1 265 ? -8.672 13.589 -22.083 1.00 60.75 265 PHE A CA 1
ATOM 2231 C C . PHE A 1 265 ? -9.932 13.365 -22.925 1.00 60.75 265 PHE A C 1
ATOM 2233 O O . PHE A 1 265 ? -10.297 12.208 -23.133 1.00 60.75 265 PHE A O 1
ATOM 2240 N N . THR A 1 266 ? -10.596 14.401 -23.444 1.00 71.31 266 THR A N 1
ATOM 2241 C CA . THR A 1 266 ? -11.851 14.214 -24.191 1.00 71.31 266 THR A CA 1
ATOM 2242 C C . THR A 1 266 ? -11.611 13.586 -25.561 1.00 71.31 266 THR A C 1
ATOM 2244 O O . THR A 1 266 ? -10.646 13.929 -26.242 1.00 71.31 266 THR A O 1
ATOM 2247 N N . GLY A 1 267 ? -12.473 12.665 -25.980 1.00 73.00 267 GLY A N 1
ATOM 2248 C CA . GLY A 1 267 ? -12.427 12.030 -27.298 1.00 73.00 267 GLY A CA 1
ATOM 2249 C C . GLY A 1 267 ? -12.851 10.566 -27.276 1.00 73.00 267 GLY A C 1
ATOM 2250 O O . GLY A 1 267 ? -13.202 10.012 -26.229 1.00 73.00 267 GLY A O 1
ATOM 2251 N N . THR A 1 268 ? -12.794 9.936 -28.449 1.00 75.62 268 THR A N 1
ATOM 2252 C CA . THR A 1 268 ? -13.113 8.513 -28.610 1.00 75.62 268 THR A CA 1
ATOM 2253 C C . THR A 1 268 ? -11.842 7.682 -28.591 1.00 75.62 268 THR A C 1
ATOM 2255 O O . THR A 1 268 ? -10.868 7.984 -29.287 1.00 75.62 268 THR A O 1
ATOM 2258 N N . TYR A 1 269 ? -11.872 6.596 -27.831 1.00 69.25 269 TYR A N 1
ATOM 2259 C CA . TYR A 1 269 ? -10.780 5.659 -27.676 1.00 69.25 269 TYR A CA 1
ATOM 2260 C C . TYR A 1 269 ? -11.231 4.233 -27.999 1.00 69.25 269 TYR A C 1
ATOM 2262 O O . TYR A 1 269 ? -12.312 3.803 -27.608 1.00 69.25 269 TYR A O 1
ATOM 2270 N N . GLN A 1 270 ? -10.388 3.480 -28.695 1.00 70.75 270 GLN A N 1
ATOM 2271 C CA . GLN A 1 270 ? -10.601 2.068 -29.012 1.00 70.75 270 GLN A CA 1
ATOM 2272 C C . GLN A 1 270 ? -9.655 1.194 -28.210 1.00 70.75 270 GLN A C 1
ATOM 2274 O O . GLN A 1 270 ? -8.504 1.575 -27.991 1.00 70.75 270 GLN A O 1
ATOM 2279 N N . LEU A 1 271 ? -10.120 0.019 -27.791 1.00 66.88 271 LEU A N 1
ATOM 2280 C CA . LEU A 1 271 ? -9.279 -0.927 -27.079 1.00 66.88 271 LEU A CA 1
ATOM 2281 C C . LEU A 1 271 ? -8.065 -1.301 -27.938 1.00 66.88 271 LEU A C 1
ATOM 2283 O O . LEU A 1 271 ? -8.185 -1.855 -29.026 1.00 66.88 271 LEU A O 1
ATOM 2287 N N . HIS A 1 272 ? -6.879 -0.983 -27.436 1.00 60.44 272 HIS A N 1
ATOM 2288 C CA . HIS A 1 272 ? -5.609 -1.277 -28.085 1.00 60.44 272 HIS A CA 1
ATOM 2289 C C . HIS A 1 272 ? -4.931 -2.498 -27.474 1.00 60.44 272 HIS A C 1
ATOM 2291 O O . HIS A 1 272 ? -4.335 -3.305 -28.183 1.00 60.44 272 HIS A O 1
ATOM 2297 N N . TYR A 1 273 ? -5.027 -2.639 -26.153 1.00 56.59 273 TYR A N 1
ATOM 2298 C CA . TYR A 1 273 ? -4.507 -3.798 -25.451 1.00 56.59 273 TYR A CA 1
ATOM 2299 C C . TYR A 1 273 ? -5.401 -4.159 -24.273 1.00 56.59 273 TYR A C 1
ATOM 2301 O O . TYR A 1 273 ? -5.639 -3.343 -23.380 1.00 56.59 273 TYR A O 1
ATOM 2309 N N . ALA A 1 274 ? -5.833 -5.418 -24.270 1.00 58.25 274 ALA A N 1
ATOM 2310 C CA . ALA A 1 274 ? -6.367 -6.092 -23.104 1.00 58.25 274 ALA A CA 1
ATOM 2311 C C . ALA A 1 274 ? -5.322 -7.098 -22.603 1.00 58.25 274 ALA A C 1
ATOM 2313 O O . ALA A 1 274 ? -4.780 -7.875 -23.397 1.00 58.25 274 ALA A O 1
ATOM 2314 N N . PRO A 1 275 ? -5.017 -7.115 -21.301 1.00 52.75 275 PRO A N 1
ATOM 2315 C CA . PRO A 1 275 ? -4.124 -8.118 -20.755 1.00 52.75 275 PRO A CA 1
ATOM 2316 C C . PRO A 1 275 ? -4.694 -9.535 -20.882 1.00 52.75 275 PRO A C 1
ATOM 2318 O O . PRO A 1 275 ? -5.907 -9.723 -20.774 1.00 52.75 275 PRO A O 1
ATOM 2321 N N . PRO A 1 276 ? -3.835 -10.558 -21.055 1.00 46.41 276 PRO A N 1
ATOM 2322 C CA . PRO A 1 276 ? -4.261 -11.949 -21.016 1.00 46.41 276 PRO A CA 1
ATOM 2323 C C . PRO A 1 276 ? -4.664 -12.305 -19.580 1.00 46.41 276 PRO A C 1
ATOM 2325 O O . PRO A 1 276 ? -3.840 -12.703 -18.759 1.00 46.41 276 PRO A O 1
ATOM 2328 N N . LEU A 1 277 ? -5.938 -12.110 -19.251 1.00 48.59 277 LEU A N 1
ATOM 2329 C CA . LEU A 1 277 ? -6.521 -12.509 -17.977 1.00 48.59 277 LEU A CA 1
ATOM 2330 C C . LEU A 1 277 ? -7.098 -13.915 -18.142 1.00 48.59 277 LEU A C 1
ATOM 2332 O O . LEU A 1 277 ? -8.115 -14.100 -18.798 1.00 48.59 277 LEU A O 1
ATOM 2336 N N . ASN A 1 278 ? -6.486 -14.913 -17.501 1.00 40.69 278 ASN A N 1
ATOM 2337 C CA . ASN A 1 278 ? -6.991 -16.297 -17.474 1.00 40.69 278 ASN A CA 1
ATOM 2338 C C . ASN A 1 278 ? -8.340 -16.455 -16.728 1.00 40.69 278 ASN A C 1
ATOM 2340 O O . ASN A 1 278 ? -8.793 -17.578 -16.532 1.00 40.69 278 ASN A O 1
ATOM 2344 N N . ARG A 1 279 ? -8.963 -15.361 -16.261 1.00 41.38 279 ARG A N 1
ATOM 2345 C CA . ARG A 1 279 ? -10.156 -15.378 -15.395 1.00 41.38 279 ARG A CA 1
ATOM 2346 C C . ARG A 1 279 ? -11.291 -14.439 -15.811 1.00 41.38 279 ARG A C 1
ATOM 2348 O O . ARG A 1 279 ? -12.325 -14.471 -15.157 1.00 41.38 279 ARG A O 1
ATOM 2355 N N . ILE A 1 280 ? -11.133 -13.632 -16.861 1.00 42.12 280 ILE A N 1
ATOM 2356 C CA . ILE A 1 280 ? -12.236 -12.815 -17.389 1.00 42.12 280 ILE A CA 1
ATOM 2357 C C . ILE A 1 280 ? -12.692 -13.431 -18.708 1.00 42.12 280 ILE A C 1
ATOM 2359 O O . ILE A 1 280 ? -11.874 -13.697 -19.590 1.00 42.12 280 ILE A O 1
ATOM 2363 N N . ASP A 1 281 ? -13.992 -13.685 -18.817 1.00 41.88 281 ASP A N 1
ATOM 2364 C CA . ASP A 1 281 ? -14.622 -14.162 -20.041 1.00 41.88 281 ASP A CA 1
ATOM 2365 C C . ASP A 1 281 ? -14.350 -13.153 -21.172 1.00 41.88 281 ASP A C 1
ATOM 2367 O O . ASP A 1 281 ? -14.708 -11.976 -21.069 1.00 41.88 281 ASP A O 1
ATOM 2371 N N . ARG A 1 282 ? -13.689 -13.582 -22.257 1.00 43.06 282 ARG A N 1
ATOM 2372 C CA . ARG A 1 282 ? -13.335 -12.702 -23.392 1.00 43.06 282 ARG A CA 1
ATOM 2373 C C . ARG A 1 282 ? -14.561 -11.988 -23.977 1.00 43.06 282 ARG A C 1
ATOM 2375 O O . ARG A 1 282 ? -14.418 -10.900 -24.531 1.00 43.06 282 ARG A O 1
ATOM 2382 N N . ASN A 1 283 ? -15.750 -12.554 -23.767 1.00 41.72 283 ASN A N 1
ATOM 2383 C CA . ASN A 1 283 ? -17.050 -12.007 -24.151 1.00 41.72 283 ASN A CA 1
ATOM 2384 C C . ASN A 1 283 ? -17.503 -10.785 -23.334 1.00 41.72 283 ASN A C 1
ATOM 2386 O O . ASN A 1 283 ? -18.642 -10.365 -23.470 1.00 41.72 283 ASN A O 1
ATOM 2390 N N . SER A 1 284 ? -16.674 -10.219 -22.461 1.00 48.47 284 SER A N 1
ATOM 2391 C CA . SER A 1 284 ? -17.029 -9.048 -21.641 1.00 48.47 284 SER A CA 1
ATOM 2392 C C . SER A 1 284 ? -15.987 -7.926 -21.719 1.00 48.47 284 SER A C 1
ATOM 2394 O O . SER A 1 284 ? -15.948 -7.030 -20.881 1.00 48.47 284 SER A O 1
ATOM 2396 N N . SER A 1 285 ? -15.139 -7.958 -22.750 1.00 56.50 285 SER A N 1
ATOM 2397 C CA . SER A 1 285 ? -14.153 -6.909 -23.012 1.00 56.50 285 SER A CA 1
ATOM 2398 C C . SER A 1 285 ? -14.824 -5.616 -23.503 1.00 56.50 285 SER A C 1
ATOM 2400 O O . SER A 1 285 ? -15.793 -5.644 -24.252 1.00 56.50 285 SER A O 1
ATOM 2402 N N . VAL A 1 286 ? -14.351 -4.466 -23.012 1.00 60.62 286 VAL A N 1
ATOM 2403 C CA . VAL A 1 286 ? -14.814 -3.147 -23.471 1.00 60.62 286 VAL A CA 1
ATOM 2404 C C . VAL A 1 286 ? -14.168 -2.852 -24.819 1.00 60.62 286 VAL A C 1
ATOM 2406 O O . VAL A 1 286 ? -12.944 -2.774 -24.895 1.00 60.62 286 VAL A O 1
ATOM 2409 N N . ASP A 1 287 ? -14.979 -2.641 -25.850 1.00 65.44 287 ASP A N 1
ATOM 2410 C CA . ASP A 1 287 ? -14.518 -2.427 -27.226 1.00 65.44 287 ASP A CA 1
ATOM 2411 C C . ASP A 1 287 ? -14.005 -0.994 -27.438 1.00 65.44 287 ASP A C 1
ATOM 2413 O O . ASP A 1 287 ? -12.990 -0.749 -28.101 1.00 65.44 287 ASP A O 1
ATOM 2417 N N . SER A 1 288 ? -14.701 -0.021 -26.847 1.00 70.75 288 SER A N 1
ATOM 2418 C CA . SER A 1 288 ? -14.383 1.400 -26.971 1.00 70.75 288 SER A CA 1
ATOM 2419 C C . SER A 1 288 ? -14.887 2.226 -25.785 1.00 70.75 288 SER A C 1
ATOM 2421 O O . SER A 1 288 ? -15.759 1.813 -25.011 1.00 70.75 288 SER A O 1
ATOM 2423 N N . LEU A 1 289 ? -14.302 3.414 -25.646 1.00 73.75 289 LEU A N 1
ATOM 2424 C CA . LEU A 1 289 ? -14.525 4.374 -24.575 1.00 73.75 289 LEU A CA 1
ATOM 2425 C C . LEU A 1 289 ? -14.667 5.774 -25.178 1.00 73.75 289 LEU A C 1
ATOM 2427 O O . LEU A 1 289 ? -13.821 6.193 -25.959 1.00 73.75 289 LEU A O 1
ATOM 2431 N N . ILE A 1 290 ? -15.688 6.526 -24.787 1.00 76.81 290 ILE A N 1
ATOM 2432 C CA . ILE A 1 290 ? -15.809 7.956 -25.099 1.00 76.81 290 ILE A CA 1
ATOM 2433 C C . ILE A 1 290 ? -15.661 8.717 -23.796 1.00 76.81 290 ILE A C 1
ATOM 2435 O O . ILE A 1 290 ? -16.409 8.441 -22.865 1.00 76.81 290 ILE A O 1
ATOM 2439 N N . ILE A 1 291 ? -14.734 9.670 -23.732 1.00 73.81 291 ILE A N 1
ATOM 2440 C CA . ILE A 1 291 ? -14.572 10.575 -22.589 1.00 73.81 291 ILE A CA 1
ATOM 2441 C C . ILE A 1 291 ? -15.036 11.969 -23.010 1.00 73.81 291 ILE A C 1
ATOM 2443 O O . ILE A 1 291 ? -14.595 12.484 -24.036 1.00 73.81 291 ILE A O 1
ATOM 2447 N N . SER A 1 292 ? -15.896 12.597 -22.214 1.00 78.38 292 SER A N 1
ATOM 2448 C CA . SER A 1 292 ? -16.440 13.932 -22.481 1.00 78.38 292 SER A CA 1
ATOM 2449 C C . SER A 1 292 ? -16.512 14.774 -21.208 1.00 78.38 292 SER A C 1
ATOM 2451 O O . SER A 1 292 ? -16.359 14.260 -20.102 1.00 78.38 292 SER A O 1
ATOM 2453 N N . LEU A 1 293 ? -16.759 16.075 -21.357 1.00 77.50 293 LEU A N 1
ATOM 2454 C CA . LEU A 1 293 ? -17.087 16.961 -20.240 1.00 77.50 293 LEU A CA 1
ATOM 2455 C C . LEU A 1 293 ? -18.601 17.143 -20.138 1.00 77.50 293 LEU A C 1
ATOM 2457 O O . LEU A 1 293 ? -19.286 17.202 -21.156 1.00 77.50 293 LEU A O 1
ATOM 2461 N N . ASP A 1 294 ? -19.116 17.218 -18.915 1.00 77.06 294 ASP A N 1
ATOM 2462 C CA . ASP A 1 294 ? -20.489 17.642 -18.651 1.00 77.06 294 ASP A CA 1
ATOM 2463 C C . ASP A 1 294 ? -20.611 19.175 -18.558 1.00 77.06 294 ASP A C 1
ATOM 2465 O O . ASP A 1 294 ? -19.615 19.906 -18.569 1.00 77.06 294 ASP A O 1
ATOM 2469 N N . ASP A 1 295 ? -21.844 19.662 -18.402 1.00 71.50 295 ASP A N 1
ATOM 2470 C CA . ASP A 1 295 ? -22.170 21.094 -18.303 1.00 71.50 295 ASP A CA 1
ATOM 2471 C C . ASP A 1 295 ? -21.507 21.801 -17.103 1.00 71.50 295 ASP A C 1
ATOM 2473 O O . ASP A 1 295 ? -21.476 23.030 -17.030 1.00 71.50 295 ASP A O 1
ATOM 2477 N N . LYS A 1 296 ? -20.969 21.039 -16.142 1.00 73.62 296 LYS A N 1
ATOM 2478 C CA . LYS A 1 296 ? -20.244 21.524 -14.959 1.00 73.62 296 LYS A CA 1
ATOM 2479 C C . LYS A 1 296 ? -18.733 21.289 -15.071 1.00 73.62 296 LYS A C 1
ATOM 2481 O O . LYS A 1 296 ? -18.022 21.390 -14.069 1.00 73.62 296 LYS A O 1
ATOM 2486 N N . SER A 1 297 ? -18.234 20.974 -16.268 1.00 66.75 297 SER A N 1
ATOM 2487 C CA . SER A 1 297 ? -16.830 20.643 -16.537 1.00 66.75 297 SER A CA 1
ATOM 2488 C C . SER A 1 297 ? -16.287 19.477 -15.698 1.00 66.75 297 SER A C 1
ATOM 2490 O O . SER A 1 297 ? -15.112 19.464 -15.291 1.00 66.75 297 SER A O 1
ATOM 2492 N N . LYS A 1 298 ? -17.141 18.499 -15.402 1.00 67.81 298 LYS A N 1
ATOM 2493 C CA . LYS A 1 298 ? -16.746 17.201 -14.857 1.00 67.81 298 LYS A CA 1
ATOM 2494 C C . LYS A 1 298 ? -16.540 16.222 -15.999 1.00 67.81 298 LYS A C 1
ATOM 2496 O O . LYS A 1 298 ? -17.272 16.246 -16.982 1.00 67.81 298 LYS A O 1
ATOM 2501 N N . LEU A 1 299 ? -15.533 15.366 -15.867 1.00 63.12 299 LEU A N 1
ATOM 2502 C CA . LEU A 1 299 ? -15.301 14.312 -16.842 1.00 63.12 299 LEU A CA 1
ATOM 2503 C C . LEU A 1 299 ? -16.371 13.223 -16.684 1.00 63.12 299 LEU A C 1
ATOM 2505 O O . LEU A 1 299 ? -16.710 12.813 -15.573 1.00 63.12 299 LEU A O 1
ATOM 2509 N N . LYS A 1 300 ? -16.876 12.745 -17.812 1.00 69.94 300 LYS A N 1
ATOM 2510 C CA . LYS A 1 300 ? -17.757 11.588 -17.941 1.00 69.94 300 LYS A CA 1
ATOM 2511 C C . LYS A 1 300 ? -17.142 10.621 -18.928 1.00 69.94 300 LYS A C 1
ATOM 2513 O O . LYS A 1 300 ? -16.382 11.036 -19.805 1.00 69.94 300 LYS A O 1
ATOM 2518 N N . TYR A 1 301 ? -17.507 9.350 -18.830 1.00 69.62 301 TYR A N 1
ATOM 2519 C CA . TYR A 1 301 ? -17.251 8.440 -19.936 1.00 69.62 301 TYR A CA 1
ATOM 2520 C C . TYR A 1 301 ? -18.427 7.520 -20.226 1.00 69.62 301 TYR A C 1
ATOM 2522 O O . TYR A 1 301 ? -19.240 7.178 -19.362 1.00 69.62 301 TYR A O 1
ATOM 2530 N N . LYS A 1 302 ? -18.471 7.101 -21.487 1.00 73.25 302 LYS A N 1
ATOM 2531 C CA . LYS A 1 302 ? -19.348 6.060 -22.005 1.00 73.25 302 LYS A CA 1
ATOM 2532 C C . LYS A 1 302 ? -18.491 4.898 -22.458 1.00 73.25 302 LYS A C 1
ATOM 2534 O O . LYS A 1 302 ? -17.486 5.104 -23.134 1.00 73.25 302 LYS A O 1
ATOM 2539 N N . LYS A 1 303 ? -18.886 3.685 -22.100 1.00 68.56 303 LYS A N 1
ATOM 2540 C CA . LYS A 1 303 ? -18.229 2.461 -22.565 1.00 68.56 303 LYS A CA 1
ATOM 2541 C C . LYS A 1 303 ? -19.179 1.627 -23.403 1.00 68.56 303 LYS A C 1
ATOM 2543 O O . LYS A 1 303 ? -20.383 1.598 -23.130 1.00 68.56 303 LYS A O 1
ATOM 2548 N N . PHE A 1 304 ? -18.600 0.929 -24.367 1.00 68.00 304 PHE A N 1
ATOM 2549 C CA . PHE A 1 304 ? -19.299 0.036 -25.276 1.00 68.00 304 PHE A CA 1
ATOM 2550 C C . PHE A 1 304 ? -18.816 -1.392 -25.028 1.00 68.00 304 PHE A C 1
ATOM 2552 O O . PHE A 1 304 ? -17.614 -1.653 -25.045 1.00 68.00 304 PHE A O 1
ATOM 2559 N N . VAL A 1 305 ? -19.753 -2.290 -24.729 1.00 65.12 305 VAL A N 1
ATOM 2560 C CA . VAL A 1 305 ? -19.493 -3.714 -24.471 1.00 65.12 305 VAL A CA 1
ATOM 2561 C C . VAL A 1 305 ? -20.540 -4.503 -25.237 1.00 65.12 305 VAL A C 1
ATOM 2563 O O . VAL A 1 305 ? -21.717 -4.409 -24.882 1.00 65.12 305 VAL A O 1
ATOM 2566 N N . ASN A 1 306 ? -20.148 -5.260 -26.265 1.00 64.19 306 ASN A N 1
ATOM 2567 C CA . ASN A 1 306 ? -21.076 -6.074 -27.065 1.00 64.19 306 ASN A CA 1
ATOM 2568 C C . ASN A 1 306 ? -22.356 -5.302 -27.452 1.00 64.19 306 ASN A C 1
ATOM 2570 O O . ASN A 1 306 ? -23.466 -5.713 -27.110 1.00 64.19 306 ASN A O 1
ATOM 2574 N N . GLU A 1 307 ? -22.196 -4.132 -28.076 1.00 63.38 307 GLU A N 1
ATOM 2575 C CA . GLU A 1 307 ? -23.296 -3.256 -28.533 1.00 63.38 307 GLU A CA 1
ATOM 2576 C C . GLU A 1 307 ? -24.144 -2.590 -27.424 1.00 63.38 307 GLU A C 1
ATOM 2578 O O . GLU A 1 307 ? -25.053 -1.813 -27.725 1.00 63.38 307 GLU A O 1
ATOM 2583 N N . LYS A 1 308 ? -23.839 -2.808 -26.137 1.00 62.53 308 LYS A N 1
ATOM 2584 C CA . LYS A 1 308 ? -24.481 -2.105 -25.010 1.00 62.53 308 LYS A CA 1
ATOM 2585 C C . LYS A 1 308 ? -23.670 -0.893 -24.562 1.00 62.53 308 LYS A C 1
ATOM 2587 O O . LYS A 1 308 ? -22.445 -0.955 -24.463 1.00 62.53 308 LYS A O 1
ATOM 2592 N N . ILE A 1 309 ? -24.379 0.190 -24.236 1.00 70.94 309 ILE A N 1
ATOM 2593 C CA . ILE A 1 309 ? -23.806 1.463 -23.780 1.00 70.94 309 ILE A CA 1
ATOM 2594 C C . ILE A 1 309 ? -24.022 1.614 -22.277 1.00 70.94 309 ILE A C 1
ATOM 2596 O O . ILE A 1 309 ? -25.136 1.438 -21.785 1.00 70.94 309 ILE A O 1
ATOM 2600 N N . TYR A 1 310 ? -22.969 2.005 -21.565 1.00 64.94 310 TYR A N 1
ATOM 2601 C CA . TYR A 1 310 ? -23.034 2.336 -20.144 1.00 64.94 310 TYR A CA 1
ATOM 2602 C C . TYR A 1 310 ? -22.360 3.691 -19.893 1.00 64.94 310 TYR A C 1
ATOM 2604 O O . TYR A 1 310 ? -21.256 3.919 -20.390 1.00 64.94 310 TYR A O 1
ATOM 2612 N N . GLU A 1 311 ? -23.006 4.569 -19.122 1.00 63.50 311 GLU A N 1
ATOM 2613 C CA . GLU A 1 311 ? -22.554 5.938 -18.830 1.00 63.50 311 GLU A CA 1
ATOM 2614 C C . GLU A 1 311 ? -22.284 6.120 -17.334 1.00 63.50 311 GLU A C 1
ATOM 2616 O O . GLU A 1 311 ? -23.060 5.648 -16.500 1.00 63.50 311 GLU A O 1
ATOM 2621 N N . PHE A 1 312 ? -21.187 6.804 -17.001 1.00 61.88 312 PHE A N 1
ATOM 2622 C CA . PHE A 1 312 ? -20.765 7.027 -15.620 1.00 61.88 312 PHE A CA 1
ATOM 2623 C C . PHE A 1 312 ? -20.063 8.383 -15.453 1.00 61.88 312 PHE A C 1
ATOM 2625 O O . PHE A 1 312 ? -19.422 8.890 -16.380 1.00 61.88 312 PHE A O 1
ATOM 2632 N N . ASP A 1 313 ? -20.129 8.925 -14.236 1.00 58.47 313 ASP A N 1
ATOM 2633 C CA . ASP A 1 313 ? -19.328 10.075 -13.810 1.00 58.47 313 ASP A CA 1
ATOM 2634 C C . ASP A 1 313 ? -17.902 9.628 -13.442 1.00 58.47 313 ASP A C 1
ATOM 2636 O O . ASP A 1 313 ? -17.737 8.606 -12.773 1.00 58.47 313 ASP A O 1
ATOM 2640 N N . LEU A 1 314 ? -16.874 10.397 -13.832 1.00 57.25 314 LEU A N 1
ATOM 2641 C CA . LEU A 1 314 ? -15.508 10.207 -13.322 1.00 57.25 314 LEU A CA 1
ATOM 2642 C C . LEU A 1 314 ? -15.370 10.926 -11.980 1.00 57.25 314 LEU A C 1
ATOM 2644 O O . LEU A 1 314 ? -15.223 12.149 -11.911 1.00 57.25 314 LEU A O 1
ATOM 2648 N N . ASN A 1 315 ? -15.408 10.154 -10.902 1.00 44.91 315 ASN A N 1
ATOM 2649 C CA . ASN A 1 315 ? -15.094 10.608 -9.557 1.00 44.91 315 ASN A CA 1
ATOM 2650 C C . ASN A 1 315 ? -13.573 10.751 -9.368 1.00 44.91 315 ASN A C 1
ATOM 2652 O O . ASN A 1 315 ? -12.789 10.129 -10.082 1.00 44.91 315 ASN A O 1
ATOM 2656 N N . PRO A 1 316 ? -13.131 11.486 -8.336 1.00 38.34 316 PRO A N 1
ATOM 2657 C CA . PRO A 1 316 ? -11.715 11.650 -8.012 1.00 38.34 316 PRO A CA 1
ATOM 2658 C C . PRO A 1 316 ? -10.893 10.367 -7.869 1.00 38.34 316 PRO A C 1
ATOM 2660 O O . PRO A 1 316 ? -9.749 10.321 -8.287 1.00 38.34 316 PRO A O 1
ATOM 2663 N N . ILE A 1 317 ? -11.486 9.288 -7.355 1.00 34.44 317 ILE A N 1
ATOM 2664 C CA . ILE A 1 317 ? -10.819 7.981 -7.242 1.00 34.44 317 ILE A CA 1
ATOM 2665 C C . ILE A 1 317 ? -10.520 7.379 -8.635 1.00 34.44 317 ILE A C 1
ATOM 2667 O O . ILE A 1 317 ? -9.538 6.667 -8.804 1.00 34.44 317 ILE A O 1
ATOM 2671 N N . GLU A 1 318 ? -11.321 7.704 -9.658 1.00 41.47 318 GLU A N 1
ATOM 2672 C CA . GLU A 1 318 ? -11.123 7.284 -11.059 1.00 41.47 318 GLU A CA 1
ATOM 2673 C C . GLU A 1 318 ? -10.181 8.224 -11.831 1.00 41.47 318 GLU A C 1
ATOM 2675 O O . GLU A 1 318 ? -9.915 8.015 -13.010 1.00 41.47 318 GLU A O 1
ATOM 2680 N N . LYS A 1 319 ? -9.651 9.257 -11.173 1.00 42.22 319 LYS A N 1
ATOM 2681 C CA . LYS A 1 319 ? -8.729 10.237 -11.748 1.00 42.22 319 LYS A CA 1
ATOM 2682 C C . LYS A 1 319 ? -7.321 9.676 -11.954 1.00 42.22 319 LYS A C 1
ATOM 2684 O O . LYS A 1 319 ? -6.677 10.027 -12.936 1.00 42.22 319 LYS A O 1
ATOM 2689 N N . ASN A 1 320 ? -6.902 8.741 -11.096 1.00 39.31 320 ASN A N 1
ATOM 2690 C CA . ASN A 1 320 ? -5.615 8.036 -11.187 1.00 39.31 320 ASN A CA 1
ATOM 2691 C C . ASN A 1 320 ? -5.566 6.988 -12.321 1.00 39.31 320 ASN A C 1
ATOM 2693 O O . ASN A 1 320 ? -4.509 6.426 -12.585 1.00 39.31 320 ASN A O 1
ATOM 2697 N N . LEU A 1 321 ? -6.689 6.713 -13.005 1.00 40.59 321 LEU A N 1
ATOM 2698 C CA . LEU A 1 321 ? -6.697 5.898 -14.229 1.00 40.59 321 LEU A CA 1
ATOM 2699 C C . LEU A 1 321 ? -6.018 6.629 -15.397 1.00 40.59 321 LEU A C 1
ATOM 2701 O O . LEU A 1 321 ? -5.389 6.003 -16.241 1.00 40.59 321 LEU A O 1
ATOM 2705 N N . LEU A 1 322 ? -6.181 7.948 -15.486 1.00 44.12 322 LEU A N 1
ATOM 2706 C CA . LEU A 1 322 ? -5.957 8.705 -16.714 1.00 44.12 322 LEU A CA 1
ATOM 2707 C C . LEU A 1 322 ? -4.533 9.282 -16.776 1.00 44.12 322 LEU A C 1
ATOM 2709 O O . LEU A 1 322 ? -4.346 10.494 -16.773 1.00 44.12 322 LEU A O 1
ATOM 2713 N N . GLU A 1 323 ? -3.514 8.429 -16.864 1.00 45.31 323 GLU A N 1
ATOM 2714 C CA . GLU A 1 323 ? -2.176 8.872 -17.282 1.00 45.31 323 GLU A CA 1
ATOM 2715 C C . GLU A 1 323 ? -2.109 8.876 -18.815 1.00 45.31 323 GLU A C 1
ATOM 2717 O O . GLU A 1 323 ? -2.172 7.822 -19.456 1.00 45.31 323 GLU A O 1
ATOM 2722 N N . SER A 1 324 ? -2.029 10.067 -19.419 1.00 41.84 324 SER A N 1
ATOM 2723 C CA . SER A 1 324 ? -1.842 10.208 -20.861 1.00 41.84 324 SER A CA 1
ATOM 2724 C C . SER A 1 324 ? -0.374 9.991 -21.217 1.00 41.84 324 SER A C 1
ATOM 2726 O O . SER A 1 324 ? 0.526 10.700 -20.772 1.00 41.84 324 SER A O 1
ATOM 2728 N N . ILE A 1 325 ? -0.126 9.000 -22.064 1.00 37.88 325 ILE A N 1
ATOM 2729 C CA . ILE A 1 325 ? 1.123 8.893 -22.815 1.00 37.88 325 ILE A CA 1
ATOM 2730 C C . ILE A 1 325 ? 0.695 8.878 -24.274 1.00 37.88 325 ILE A C 1
ATOM 2732 O O . ILE A 1 325 ? -0.083 8.007 -24.659 1.00 37.88 325 ILE A O 1
ATOM 2736 N N . ASP A 1 326 ? 1.121 9.893 -25.029 1.00 43.25 326 ASP A N 1
ATOM 2737 C CA . ASP A 1 326 ? 0.848 10.145 -26.453 1.00 43.25 326 ASP A CA 1
ATOM 2738 C C . ASP A 1 326 ? -0.158 9.185 -27.120 1.00 43.25 326 ASP A C 1
ATOM 2740 O O . ASP A 1 326 ? 0.191 8.099 -27.588 1.00 43.25 326 ASP A O 1
ATOM 2744 N N . ASN A 1 327 ? -1.416 9.635 -27.219 1.00 38.97 327 ASN A N 1
ATOM 2745 C CA . ASN A 1 327 ? -2.563 8.953 -27.841 1.00 38.97 327 ASN A CA 1
ATOM 2746 C C . ASN A 1 327 ? -3.145 7.730 -27.108 1.00 38.97 327 ASN A C 1
ATOM 2748 O O . ASN A 1 327 ? -4.014 7.075 -27.686 1.00 38.97 327 ASN A O 1
ATOM 2752 N N . TYR A 1 328 ? -2.755 7.428 -25.867 1.00 38.81 328 TYR A N 1
ATOM 2753 C CA . TYR A 1 328 ? -3.345 6.329 -25.090 1.00 38.81 328 TYR A CA 1
ATOM 2754 C C . TYR A 1 328 ? -3.944 6.783 -23.755 1.00 38.81 328 TYR A C 1
ATOM 2756 O O . TYR A 1 328 ? -3.420 7.680 -23.099 1.00 38.81 328 TYR A O 1
ATOM 2764 N N . VAL A 1 329 ? -5.037 6.125 -23.355 1.00 47.91 329 VAL A N 1
ATOM 2765 C CA . VAL A 1 329 ? -5.679 6.247 -22.041 1.00 47.91 329 VAL A CA 1
ATOM 2766 C C . VAL A 1 329 ? -5.747 4.878 -21.372 1.00 47.91 329 VAL A C 1
ATOM 2768 O O . VAL A 1 329 ? -6.088 3.869 -21.994 1.00 47.91 329 VAL A O 1
ATOM 2771 N N . ARG A 1 330 ? -5.405 4.854 -20.087 1.00 49.59 330 ARG A N 1
ATOM 2772 C CA . ARG A 1 330 ? -5.310 3.667 -19.245 1.00 49.59 330 ARG A CA 1
ATOM 2773 C C . ARG A 1 330 ? -6.597 3.558 -18.402 1.00 49.59 330 ARG A C 1
ATOM 2775 O O . ARG A 1 330 ? -7.032 4.538 -17.814 1.00 49.59 330 ARG A O 1
ATOM 2782 N N . VAL A 1 331 ? -7.283 2.409 -18.400 1.00 52.31 331 VAL A N 1
ATOM 2783 C CA . VAL A 1 331 ? -8.552 2.237 -17.651 1.00 52.31 331 VAL A CA 1
ATOM 2784 C C . VAL A 1 331 ? -8.594 0.889 -16.933 1.00 52.31 331 VAL A C 1
ATOM 2786 O O . VAL A 1 331 ? -8.345 -0.153 -17.538 1.00 52.31 331 VAL A O 1
ATOM 2789 N N . HIS A 1 332 ? -8.937 0.896 -15.642 1.00 50.88 332 HIS A N 1
ATOM 2790 C CA . HIS A 1 332 ? -9.214 -0.310 -14.859 1.00 50.88 332 HIS A CA 1
ATOM 2791 C C . HIS A 1 332 ? -10.700 -0.683 -14.977 1.00 50.88 332 HIS A C 1
ATOM 2793 O O . HIS A 1 332 ? -11.577 0.119 -14.655 1.00 50.88 332 HIS A O 1
ATOM 2799 N N . LEU A 1 333 ? -10.982 -1.898 -15.453 1.00 46.12 333 LEU A N 1
ATOM 2800 C CA . LEU A 1 333 ? -12.333 -2.409 -15.706 1.00 46.12 333 LEU A CA 1
ATOM 2801 C C . LEU A 1 333 ? -12.490 -3.788 -15.050 1.00 46.12 333 LEU A C 1
ATOM 2803 O O . LEU A 1 333 ? -11.628 -4.647 -15.245 1.00 46.12 333 LEU A O 1
ATOM 2807 N N . SER A 1 334 ? -13.584 -4.015 -14.315 1.00 37.03 334 SER A N 1
ATOM 2808 C CA . SER A 1 334 ? -13.952 -5.327 -13.758 1.00 37.03 334 SER A CA 1
ATOM 2809 C C . SER A 1 334 ? -15.423 -5.663 -14.049 1.00 37.03 334 SER A C 1
ATOM 2811 O O . SER A 1 334 ? -16.227 -4.782 -14.355 1.00 37.03 334 SER A O 1
ATOM 2813 N N . ILE A 1 335 ? -15.779 -6.950 -14.026 1.00 34.09 335 ILE A N 1
ATOM 2814 C CA . ILE A 1 335 ? -17.141 -7.454 -14.285 1.00 34.09 335 ILE A CA 1
ATOM 2815 C C . ILE A 1 335 ? -17.610 -8.200 -13.045 1.00 34.09 335 ILE A C 1
ATOM 2817 O O . ILE A 1 335 ? -16.851 -8.998 -12.494 1.00 34.09 335 ILE A O 1
ATOM 2821 N N . ASP A 1 336 ? -18.829 -7.920 -12.594 1.00 34.69 336 ASP A N 1
ATOM 2822 C CA . ASP A 1 336 ? -19.419 -8.629 -11.463 1.00 34.69 336 ASP A CA 1
ATOM 2823 C C . ASP A 1 336 ? -20.060 -9.969 -11.864 1.00 34.69 336 ASP A C 1
ATOM 2825 O O . ASP A 1 336 ? -20.201 -10.311 -13.039 1.00 34.69 336 ASP A O 1
ATOM 2829 N N . GLU A 1 337 ? -20.455 -10.741 -10.851 1.00 27.06 337 GLU A N 1
ATOM 2830 C CA . GLU A 1 337 ? -21.070 -12.071 -10.971 1.00 27.06 337 GLU A CA 1
ATOM 2831 C C . GLU A 1 337 ? -22.396 -12.099 -11.754 1.00 27.06 337 GLU A C 1
ATOM 2833 O O . GLU A 1 337 ? -22.868 -13.172 -12.125 1.00 27.06 337 GLU A O 1
ATOM 2838 N N . ASN A 1 338 ? -22.968 -10.932 -12.059 1.00 29.16 338 ASN A N 1
ATOM 2839 C CA . ASN A 1 338 ? -24.207 -10.781 -12.816 1.00 29.16 338 ASN A CA 1
ATOM 2840 C C . ASN A 1 338 ? -23.964 -10.278 -14.252 1.00 29.16 338 ASN A C 1
ATOM 2842 O O . ASN A 1 338 ? -24.916 -9.961 -14.967 1.00 29.16 338 ASN A O 1
ATOM 2846 N N . GLY A 1 339 ? -22.702 -10.199 -14.690 1.00 26.00 339 GLY A N 1
ATOM 2847 C CA . GLY A 1 339 ? -22.339 -9.751 -16.034 1.00 26.00 339 GLY A CA 1
ATOM 2848 C C . GLY A 1 339 ? -22.446 -8.236 -16.232 1.00 26.00 339 GLY A C 1
ATOM 2849 O O . GLY A 1 339 ? -22.408 -7.769 -17.373 1.00 26.00 339 GLY A O 1
ATOM 2850 N N . PHE A 1 340 ? -22.565 -7.451 -15.154 1.00 27.95 340 PHE A N 1
ATOM 2851 C CA . PHE A 1 340 ? -22.476 -5.998 -15.228 1.00 27.95 340 PHE A CA 1
ATOM 2852 C C . PHE A 1 340 ? -21.021 -5.566 -15.088 1.00 27.95 3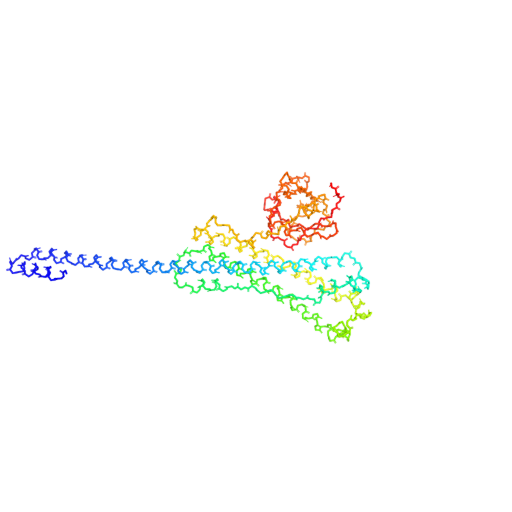40 PHE A C 1
ATOM 2854 O O . PHE A 1 340 ? -20.313 -5.908 -14.141 1.00 27.95 340 PHE A O 1
ATOM 2861 N N . LEU A 1 341 ? -20.563 -4.781 -16.057 1.00 30.42 341 LEU A N 1
ATOM 2862 C CA . LEU A 1 341 ? -19.216 -4.239 -16.042 1.00 30.42 341 LEU A CA 1
ATOM 2863 C C . LEU A 1 341 ? -19.198 -3.062 -15.056 1.00 30.42 341 LEU A C 1
ATOM 2865 O O . LEU A 1 341 ? -19.855 -2.045 -15.299 1.00 30.42 341 LEU A O 1
ATOM 2869 N N . LYS A 1 342 ? -18.463 -3.173 -13.952 1.00 31.41 342 LYS A N 1
ATOM 2870 C CA . LYS A 1 342 ? -18.212 -2.073 -13.019 1.00 31.41 342 LYS A CA 1
ATOM 2871 C C . LYS A 1 342 ? -16.990 -1.283 -13.481 1.00 31.41 342 LYS A C 1
ATOM 2873 O O . LYS A 1 342 ? -15.953 -1.833 -13.844 1.00 31.41 342 LYS A O 1
ATOM 2878 N N . LEU A 1 343 ? -17.123 0.037 -13.480 1.00 39.19 343 LEU A N 1
ATOM 2879 C CA . LEU A 1 343 ? -15.978 0.889 -13.184 1.00 39.19 343 LEU A CA 1
ATOM 2880 C C . LEU A 1 343 ? -16.061 1.238 -11.713 1.00 39.19 343 LEU A C 1
ATOM 2882 O O . LEU A 1 343 ? -17.155 1.453 -11.194 1.00 39.19 343 LEU A O 1
ATOM 2886 N N . LYS A 1 344 ? -14.895 1.273 -11.080 1.00 34.28 344 LYS A N 1
ATOM 2887 C CA . LYS A 1 344 ? -14.682 0.972 -9.664 1.00 34.28 344 LYS A CA 1
ATOM 2888 C C . LYS A 1 344 ? -14.847 -0.508 -9.378 1.00 34.28 344 LYS A C 1
ATOM 2890 O O . LYS A 1 344 ? -15.921 -1.003 -9.053 1.00 34.28 344 LYS A O 1
ATOM 2895 N N . ASP A 1 345 ? -13.749 -1.223 -9.569 1.00 29.38 345 ASP A N 1
ATOM 2896 C CA . ASP A 1 345 ? -12.886 -1.529 -8.433 1.00 29.38 345 ASP A CA 1
ATOM 2897 C C . ASP A 1 345 ? -11.703 -2.400 -8.926 1.00 29.38 345 ASP A C 1
ATOM 2899 O O . ASP A 1 345 ? -11.899 -3.376 -9.652 1.00 29.38 345 ASP A O 1
ATOM 2903 N N . PHE A 1 346 ? -10.477 -2.050 -8.510 1.00 44.28 346 PHE A N 1
ATOM 2904 C CA . PHE A 1 346 ? -9.538 -3.034 -7.946 1.00 44.28 346 PHE A CA 1
ATOM 2905 C C . PHE A 1 346 ? -8.754 -4.046 -8.803 1.00 44.28 346 PHE A C 1
ATOM 2907 O O . PHE A 1 346 ? -8.310 -5.047 -8.256 1.00 44.28 346 PHE A O 1
ATOM 2914 N N . ILE A 1 347 ? -8.475 -3.861 -10.097 1.00 34.47 347 ILE A N 1
ATOM 2915 C CA . ILE A 1 347 ? -7.582 -4.814 -10.802 1.00 34.47 347 ILE A CA 1
ATOM 2916 C C . ILE A 1 347 ? -6.529 -4.057 -11.647 1.00 34.47 347 ILE A C 1
ATOM 2918 O O . ILE A 1 347 ? -6.732 -3.723 -12.810 1.00 34.47 347 ILE A O 1
ATOM 2922 N N . GLY A 1 348 ? -5.371 -3.806 -11.020 1.00 39.47 348 GLY A N 1
ATOM 2923 C CA . GLY A 1 348 ? -4.042 -3.360 -11.492 1.00 39.47 348 GLY A CA 1
ATOM 2924 C C . GLY A 1 348 ? -3.406 -3.920 -12.787 1.00 39.47 348 GLY A C 1
ATOM 2925 O O . GLY A 1 348 ? -2.186 -3.827 -12.927 1.00 39.47 348 GLY A O 1
ATOM 2926 N N . ILE A 1 349 ? -4.152 -4.448 -13.770 1.00 47.19 349 ILE A N 1
ATOM 2927 C CA . ILE A 1 349 ? -3.671 -4.422 -15.163 1.00 47.19 349 ILE A CA 1
ATOM 2928 C C . ILE A 1 349 ? -4.648 -3.599 -15.991 1.00 47.19 349 ILE A C 1
ATOM 2930 O O . ILE A 1 349 ? -5.765 -4.043 -16.259 1.00 47.19 349 ILE A O 1
ATOM 2934 N N . PRO A 1 350 ? -4.233 -2.408 -16.416 1.00 53.50 350 PRO A N 1
ATOM 2935 C CA . PRO A 1 350 ? -5.130 -1.540 -17.127 1.00 53.50 350 PRO A CA 1
ATOM 2936 C C . PRO A 1 350 ? -5.297 -1.978 -18.576 1.00 53.50 350 PRO A C 1
ATOM 2938 O O . PRO A 1 350 ? -4.349 -2.399 -19.248 1.00 53.50 350 PRO A O 1
ATOM 2941 N N . TYR A 1 351 ? -6.520 -1.815 -19.059 1.00 55.94 351 TYR A N 1
ATOM 2942 C CA . TYR A 1 351 ? -6.808 -1.792 -20.479 1.00 55.94 351 TYR A CA 1
ATOM 2943 C C . TYR A 1 351 ? -6.191 -0.516 -21.052 1.00 55.94 351 TYR A C 1
ATOM 2945 O O . TYR A 1 351 ? -6.308 0.561 -20.459 1.00 55.94 351 TYR A O 1
ATOM 2953 N N . LEU A 1 352 ? -5.511 -0.638 -22.188 1.00 55.88 352 LEU A N 1
ATOM 2954 C CA . LEU A 1 352 ? -5.010 0.517 -22.923 1.00 55.88 352 LEU A CA 1
ATOM 2955 C C . LEU A 1 352 ? -5.965 0.796 -24.064 1.00 55.88 352 LEU A C 1
ATOM 2957 O O . LEU A 1 352 ? -6.178 -0.068 -24.916 1.00 55.88 352 LEU A O 1
ATOM 2961 N N . PHE A 1 353 ? -6.490 2.010 -24.101 1.00 62.62 353 PHE A N 1
ATOM 2962 C CA . PHE A 1 353 ? -7.319 2.491 -25.186 1.00 62.62 353 PHE A CA 1
ATOM 2963 C C . PHE A 1 353 ? -6.548 3.524 -26.005 1.00 62.62 353 PHE A C 1
ATOM 2965 O O . PHE A 1 353 ? -5.960 4.445 -25.446 1.00 62.62 353 PHE A O 1
ATOM 2972 N N . LYS A 1 354 ? -6.536 3.378 -27.329 1.00 60.97 354 LYS A N 1
ATOM 2973 C CA . LYS A 1 354 ? -5.925 4.323 -28.266 1.00 60.97 354 LYS A CA 1
ATOM 2974 C C . LYS A 1 354 ? -6.948 5.359 -28.701 1.00 60.97 354 LYS A C 1
ATOM 2976 O O . LYS A 1 354 ? -8.024 4.985 -29.162 1.00 60.97 354 LYS A O 1
ATOM 2981 N N . LYS A 1 355 ? -6.600 6.640 -28.621 1.00 68.25 355 LYS A N 1
ATOM 2982 C CA . LYS A 1 355 ? -7.421 7.736 -29.139 1.00 68.25 355 LYS A CA 1
ATOM 2983 C C . LYS A 1 355 ? -7.538 7.601 -30.657 1.00 68.25 355 LYS A C 1
ATOM 2985 O O . LYS A 1 355 ? -6.529 7.512 -31.356 1.00 68.25 355 LYS A O 1
ATOM 2990 N N . VAL A 1 356 ? -8.768 7.557 -31.150 1.00 75.69 356 VAL A N 1
ATOM 2991 C CA . VAL A 1 356 ? -9.095 7.410 -32.578 1.00 75.69 356 VAL A CA 1
ATOM 2992 C C . VAL A 1 356 ? -9.821 8.626 -33.147 1.00 75.69 356 VAL A C 1
ATOM 2994 O O . VAL A 1 356 ? -9.801 8.806 -34.360 1.00 75.69 356 VAL A O 1
ATOM 2997 N N . SER A 1 357 ? -10.378 9.501 -32.303 1.00 67.81 357 SER A N 1
ATOM 2998 C CA . SER A 1 357 ? -10.866 10.821 -32.719 1.00 67.81 357 SER A CA 1
ATOM 2999 C C . SER A 1 357 ? -10.623 11.890 -31.650 1.00 67.81 357 SER A C 1
ATOM 3001 O O . SER A 1 357 ? -10.623 11.611 -30.446 1.00 67.81 357 SER A O 1
ATOM 3003 N N . HIS A 1 358 ? -10.396 13.121 -32.110 1.00 51.81 358 HIS A N 1
ATOM 3004 C CA . HIS A 1 358 ? -10.689 14.326 -31.338 1.00 51.81 358 HIS A CA 1
ATOM 3005 C C . HIS A 1 358 ? -12.102 14.754 -31.722 1.00 51.81 358 HIS A C 1
ATOM 3007 O O . HIS A 1 358 ? -12.376 14.859 -32.918 1.00 51.81 358 HIS A O 1
ATOM 3013 N N . ASP A 1 359 ? -12.950 14.966 -30.723 1.00 50.62 359 ASP A N 1
ATOM 3014 C CA . ASP A 1 359 ? -14.155 15.777 -30.899 1.00 50.62 359 ASP A CA 1
ATOM 3015 C C . ASP A 1 359 ? -13.799 17.248 -30.671 1.00 50.62 359 ASP A C 1
ATOM 3017 O O . ASP A 1 359 ? -12.994 17.514 -29.741 1.00 50.62 359 ASP A O 1
#

pLDDT: mean 74.15, std 17.25, range [26.0, 95.81]

Radius of gyration: 32.74 Å; chains: 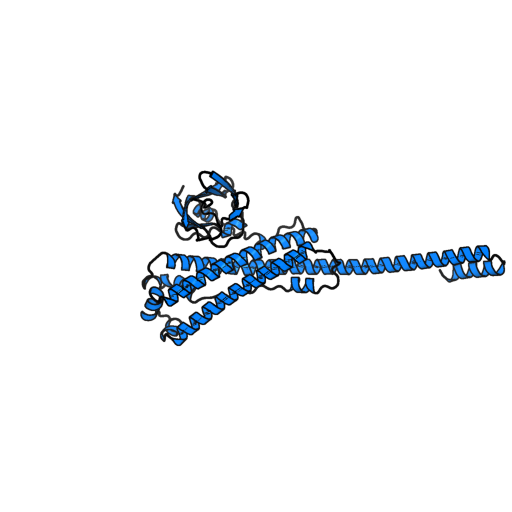1; bounding box: 73×39×109 Å

Secondary structure (DSSP, 8-state):
-HHHHHHHHHHHHHTT-HHHHHHHHHHHHHHHHHHHHHHHHHHHHHHHHHHHHHHHHHHHHHHHHHHHHHHHHHHHHHHHHHHHHHHHHHHTS---SGGGSTTTTHHHHHHHH---------HHHHHHHT-TTPPTTTTHHHHHHHHHHHHHHHHHHHHHHHHHHHHHHHHHHHHHH-GGGGHHHHHS---HHHHHHHHH-HHHHHHHHHHHHHHHHHHHHHHHHHHHHHHHHHHHHHHTT-TTSPPPHHHHT-PPPPHHHHHHT-EEEEEEE----TTS-GGG---EEEEEE-TTS-EEEEEEETTEEEEEE--GGGGGG---BTTEEEE--EE-TTS-EESSS--SSPEEEEEEE--